Protein AF-U3Q7F3-F1 (afdb_monomer)

Sequence (241 aa):
LKRCCPPLGRDPDNVCGSLQGRGQCQGVQADTQPWSGPYTLRNVDDRERWPLKFFNQSCRCAGNFAGYNCGDCKFGWTGPECNVRKPAVVRKDVHSLTAEEREQFFDALDRAKTTVHPDYVIATQHWLSLLGPTREEPQIANCSIYNYFVWLHYYSVRDTLLGPGRPFTGIDFSHQGPAFVTWHRYHLLLLERDLQRLIGNDSFALPYWNFAKGRNECDICTDQLFGASRPDDPELISLNS

Structure (mmCIF, N/CA/C/O backbone):
data_AF-U3Q7F3-F1
#
_entry.id   AF-U3Q7F3-F1
#
loop_
_atom_site.group_PDB
_atom_site.id
_atom_site.type_symbol
_atom_site.label_atom_id
_atom_site.label_alt_id
_atom_site.label_comp_id
_atom_site.label_asym_id
_atom_site.label_entity_id
_atom_site.label_seq_id
_atom_site.pdbx_PDB_ins_code
_atom_site.Cartn_x
_atom_site.Cartn_y
_atom_site.Cartn_z
_atom_site.occupancy
_atom_site.B_iso_or_equiv
_atom_site.auth_seq_id
_atom_site.auth_comp_id
_atom_site.auth_asym_id
_atom_site.auth_atom_id
_atom_site.pdbx_PDB_model_num
ATOM 1 N N . LEU A 1 1 ? -13.814 -3.283 23.051 1.00 78.00 1 LEU A N 1
ATOM 2 C CA . LEU A 1 1 ? -14.391 -2.606 21.859 1.00 78.00 1 LEU A CA 1
ATOM 3 C C . LEU A 1 1 ? -13.546 -2.972 20.638 1.00 78.00 1 LEU A C 1
ATOM 5 O O . LEU A 1 1 ? -12.331 -2.902 20.751 1.00 78.00 1 LEU A O 1
ATOM 9 N N . LYS A 1 2 ? -14.143 -3.365 19.502 1.00 92.31 2 LYS A N 1
ATOM 10 C CA . LYS A 1 2 ? -13.420 -3.671 18.245 1.00 92.31 2 LYS A CA 1
ATOM 11 C C . LYS A 1 2 ? -13.206 -2.397 17.408 1.00 92.31 2 LYS A C 1
ATOM 13 O O . LYS A 1 2 ? -13.728 -2.273 16.302 1.00 92.31 2 LYS A O 1
ATOM 18 N N . ARG A 1 3 ? -12.476 -1.424 17.961 1.00 96.75 3 ARG A N 1
ATOM 19 C CA . ARG A 1 3 ? -12.332 -0.067 17.404 1.00 96.75 3 ARG A CA 1
ATOM 20 C C . ARG A 1 3 ? -10.886 0.235 17.008 1.00 96.75 3 ARG A C 1
ATOM 22 O O . ARG A 1 3 ? -10.014 0.167 17.866 1.00 96.75 3 ARG A O 1
ATOM 29 N N . CYS A 1 4 ? -10.670 0.646 15.760 1.00 97.56 4 CYS A N 1
ATOM 30 C CA . CYS A 1 4 ? -9.404 1.193 15.266 1.00 97.56 4 CYS A CA 1
ATOM 31 C C . CYS A 1 4 ? -9.618 2.658 14.850 1.00 97.56 4 CYS A C 1
ATOM 33 O O . CYS A 1 4 ? -9.869 2.966 13.689 1.00 97.56 4 CYS A O 1
ATOM 35 N N . CYS A 1 5 ? -9.609 3.559 15.832 1.00 98.12 5 CYS A N 1
ATOM 36 C CA . CYS A 1 5 ? -9.826 4.993 15.627 1.00 98.12 5 CYS A CA 1
ATOM 37 C C . CYS A 1 5 ? -8.773 5.788 16.409 1.00 98.12 5 CYS A C 1
ATOM 39 O O . CYS A 1 5 ? -9.082 6.304 17.485 1.00 98.12 5 CYS A O 1
ATOM 41 N N 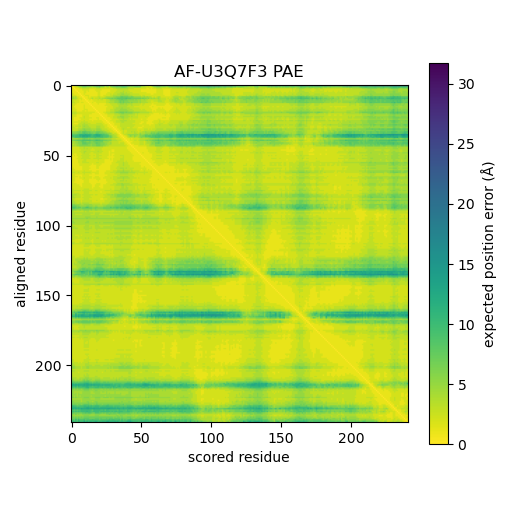. PRO A 1 6 ? -7.515 5.797 15.947 1.00 97.88 6 PRO A N 1
ATOM 42 C CA . PRO A 1 6 ? -6.448 6.500 16.642 1.00 97.88 6 PRO A CA 1
ATOM 43 C C . PRO A 1 6 ? -6.626 8.027 16.573 1.00 97.88 6 PRO A C 1
ATOM 45 O O . PRO A 1 6 ? -7.262 8.543 15.643 1.00 97.88 6 PRO A O 1
ATOM 48 N N . PRO A 1 7 ? -6.081 8.761 17.558 1.00 98.06 7 PRO A N 1
ATOM 49 C CA . PRO A 1 7 ? -6.072 10.214 17.538 1.00 98.06 7 PRO A CA 1
ATOM 50 C C . PRO A 1 7 ? -5.146 10.765 16.449 1.00 98.06 7 PRO A C 1
ATOM 52 O O . PRO A 1 7 ? -4.171 10.130 16.035 1.00 98.06 7 PRO A O 1
ATOM 55 N N . LEU A 1 8 ? -5.454 11.978 15.996 1.00 97.19 8 LEU A N 1
ATOM 56 C CA . LEU A 1 8 ? -4.557 12.784 15.181 1.00 97.19 8 LEU A CA 1
ATOM 57 C C . LEU A 1 8 ? -3.762 13.736 16.086 1.00 97.19 8 LEU A C 1
ATOM 59 O O . LEU A 1 8 ? -4.326 14.618 16.733 1.00 97.19 8 LEU A O 1
ATOM 63 N N . GLY A 1 9 ? -2.438 13.580 16.101 1.00 94.88 9 GLY A N 1
ATOM 64 C CA . GLY A 1 9 ? -1.546 14.360 16.959 1.00 94.88 9 GLY A CA 1
ATOM 65 C C . GLY A 1 9 ? -1.428 13.785 18.373 1.00 94.88 9 GLY A C 1
ATOM 66 O O . GLY A 1 9 ? -1.576 12.585 18.580 1.00 94.88 9 GLY A O 1
ATOM 67 N N . ARG A 1 10 ? -1.095 14.643 19.345 1.00 94.81 10 ARG A N 1
ATOM 68 C CA . ARG A 1 10 ? -0.837 14.235 20.741 1.00 94.81 10 ARG A CA 1
ATOM 69 C C . ARG A 1 10 ? -2.089 14.188 21.613 1.00 94.81 10 ARG A C 1
ATOM 71 O O . ARG A 1 10 ? -2.048 13.578 22.675 1.00 94.81 10 ARG A O 1
ATOM 78 N N . ASP A 1 11 ? -3.153 14.863 21.193 1.00 95.88 11 ASP A N 1
ATOM 79 C CA . ASP A 1 11 ? -4.394 14.942 21.953 1.00 95.88 11 ASP A CA 1
ATOM 80 C C . ASP A 1 11 ? -5.195 13.638 21.778 1.00 95.88 11 ASP A C 1
ATOM 82 O O . ASP A 1 11 ? -5.633 13.352 20.657 1.00 95.88 11 ASP A O 1
ATOM 86 N N . PRO A 1 12 ? -5.386 12.836 22.844 1.00 95.69 12 PRO A N 1
ATOM 87 C CA . PRO A 1 12 ? -6.112 11.572 22.759 1.00 95.69 12 PRO A CA 1
ATOM 88 C C . PRO A 1 12 ? -7.592 11.747 22.391 1.00 95.69 12 PRO A C 1
ATOM 90 O O . PRO A 1 12 ? -8.185 10.808 21.854 1.00 95.69 12 PRO A O 1
ATOM 93 N N . ASP A 1 13 ? -8.172 12.929 22.621 1.00 96.12 13 ASP A N 1
ATOM 94 C CA . ASP A 1 13 ? -9.573 13.219 22.310 1.00 96.12 13 ASP A CA 1
ATOM 95 C C . ASP A 1 13 ? -9.774 13.596 20.834 1.00 96.12 13 ASP A C 1
ATOM 97 O O . ASP A 1 13 ? -10.891 13.502 20.311 1.00 96.12 13 ASP A O 1
ATOM 101 N N . ASN A 1 14 ? -8.695 13.915 20.105 1.00 97.44 14 ASN A N 1
ATOM 102 C CA . ASN A 1 14 ? -8.724 14.202 18.667 1.00 97.44 14 ASN A CA 1
ATOM 103 C C . ASN A 1 14 ? -8.824 12.931 17.800 1.00 97.44 14 ASN A C 1
ATOM 105 O O . ASN A 1 14 ? -8.116 12.758 16.801 1.00 97.44 14 ASN A O 1
ATOM 109 N N . VAL A 1 15 ? -9.703 12.011 18.195 1.00 97.94 15 VAL A N 1
ATOM 110 C CA . VAL A 1 15 ? -9.978 10.742 17.514 1.00 97.94 15 VAL A CA 1
ATOM 111 C C . VAL A 1 15 ? -10.365 10.998 16.060 1.00 97.94 15 VAL A C 1
ATOM 113 O O . VAL A 1 15 ? -11.344 11.692 15.784 1.00 97.94 15 VAL A O 1
ATOM 116 N N . CYS A 1 16 ? -9.625 10.404 15.119 1.00 98.38 16 CYS A N 1
ATOM 117 C CA . CYS A 1 16 ? -9.842 10.598 13.682 1.00 98.38 16 CYS A CA 1
ATOM 118 C C . CYS A 1 16 ? -9.804 12.073 13.227 1.00 98.38 16 CYS A C 1
ATOM 120 O O . CYS A 1 16 ? -10.457 12.422 12.240 1.00 98.38 16 CYS A O 1
ATOM 122 N N . GLY A 1 17 ? -9.104 12.948 13.959 1.00 98.06 17 GLY A N 1
ATOM 123 C CA . GLY A 1 17 ? -9.041 14.376 13.647 1.00 98.06 17 GLY A CA 1
ATOM 124 C C . GLY A 1 17 ? -10.362 15.127 13.864 1.00 98.06 17 GLY A C 1
ATOM 125 O O . GLY A 1 17 ? -10.625 16.116 13.175 1.00 98.06 17 GLY A O 1
ATOM 126 N N . SER A 1 18 ? -11.217 14.645 14.771 1.00 97.94 18 SER A N 1
ATOM 127 C CA . SER A 1 18 ? -12.552 15.193 15.043 1.00 97.94 18 SER A CA 1
ATOM 128 C C . SER A 1 18 ? -12.545 16.656 15.493 1.00 97.94 18 SER A C 1
ATOM 130 O O . SER A 1 18 ? -13.376 17.430 15.018 1.00 97.94 18 SER A O 1
ATOM 132 N N . LEU A 1 19 ? -11.588 17.069 16.332 1.00 97.50 19 LEU A N 1
ATOM 133 C CA . LEU A 1 19 ? -11.478 18.449 16.829 1.00 97.50 19 LEU A CA 1
ATOM 134 C C . LEU A 1 19 ? -11.135 19.444 15.712 1.00 97.50 19 LEU A C 1
ATOM 136 O O . LEU A 1 19 ? -11.372 20.641 15.843 1.00 97.50 19 LEU A O 1
ATOM 140 N N . GLN A 1 20 ? -10.593 18.941 14.603 1.00 96.12 20 GLN A N 1
ATOM 141 C CA . GLN A 1 20 ? -10.225 19.717 13.419 1.00 96.12 20 GLN A CA 1
ATOM 142 C C . GLN A 1 20 ? -11.216 19.516 12.262 1.00 96.12 20 GLN A C 1
ATOM 144 O O . GLN A 1 20 ? -10.967 19.978 11.153 1.00 96.12 20 GLN A O 1
ATOM 149 N N . GLY A 1 21 ? -12.316 18.783 12.480 1.00 96.75 21 GLY A N 1
ATOM 150 C CA . GLY A 1 21 ? -13.301 18.488 11.437 1.00 96.75 21 GLY A CA 1
ATOM 151 C C . GLY A 1 21 ? -12.789 17.577 10.312 1.00 96.75 21 GLY A C 1
ATOM 152 O O . GLY A 1 21 ? -13.417 17.499 9.255 1.00 96.75 21 GLY A O 1
ATOM 153 N N . ARG A 1 22 ? -11.667 16.870 10.512 1.00 98.38 22 ARG A N 1
ATOM 154 C CA . ARG A 1 22 ? -11.044 16.016 9.481 1.00 98.38 22 ARG A CA 1
ATOM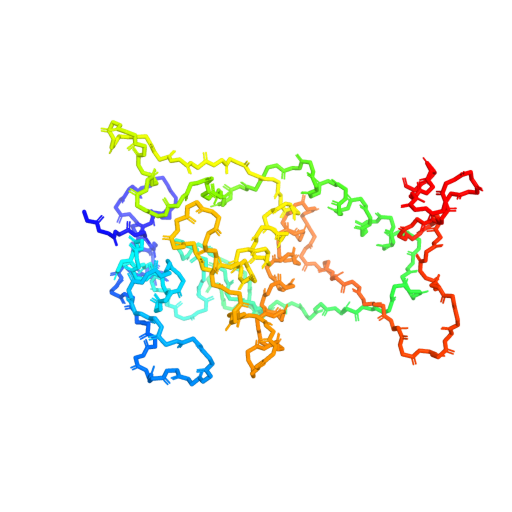 155 C C . ARG A 1 22 ? -11.719 14.664 9.328 1.00 98.38 22 ARG A C 1
ATOM 157 O O . ARG A 1 22 ? -11.618 14.034 8.275 1.00 98.38 22 ARG A O 1
ATOM 164 N N . GLY A 1 23 ? -12.425 14.210 10.353 1.00 98.19 23 GLY A N 1
ATOM 165 C CA . GLY A 1 23 ? -13.082 12.918 10.339 1.00 98.19 23 GLY A CA 1
ATOM 166 C C . GLY A 1 23 ? -13.749 12.585 11.659 1.00 98.19 23 GLY A C 1
ATOM 167 O O . GLY A 1 23 ? -13.824 13.393 12.580 1.00 98.19 23 GLY A O 1
ATOM 168 N N . GLN A 1 24 ? -14.279 11.372 11.721 1.00 98.12 24 GLN A N 1
ATOM 169 C CA . GLN A 1 24 ? -14.914 10.830 12.916 1.00 98.12 24 GLN A CA 1
ATOM 170 C C . GLN A 1 24 ? -14.860 9.305 12.900 1.00 98.12 24 GLN A C 1
ATOM 172 O O . GLN A 1 24 ? -14.805 8.676 11.840 1.00 98.12 24 GLN A O 1
ATOM 177 N N . CYS A 1 25 ? -14.893 8.703 14.085 1.00 98.19 25 CYS A N 1
ATOM 178 C CA . CYS A 1 25 ? -14.956 7.255 14.233 1.00 98.19 25 CYS A CA 1
ATOM 179 C C . CYS A 1 25 ? -16.377 6.760 13.925 1.00 98.19 25 CYS A C 1
ATOM 181 O O . CYS A 1 25 ? -17.334 7.183 14.573 1.00 98.19 25 CYS A O 1
ATOM 183 N N . GLN A 1 26 ? -16.526 5.867 12.946 1.00 97.81 26 GLN A N 1
ATOM 184 C CA . GLN A 1 26 ? -17.826 5.324 12.535 1.00 97.81 26 GLN A CA 1
ATOM 185 C C . GLN A 1 26 ? -17.786 3.802 12.390 1.00 97.81 26 GLN A C 1
ATOM 187 O O . GLN A 1 26 ? -16.719 3.192 12.328 1.00 97.81 26 GLN A O 1
ATOM 192 N N . GLY A 1 27 ? -18.969 3.184 12.325 1.00 97.88 27 GLY A N 1
ATOM 193 C CA . GLY A 1 27 ? -19.107 1.767 11.998 1.00 97.88 27 GLY A CA 1
ATOM 194 C C . GLY A 1 27 ? -18.582 1.459 10.594 1.00 97.88 27 GLY A C 1
ATOM 195 O O . GLY A 1 27 ? -18.854 2.197 9.646 1.00 97.88 27 GLY A O 1
ATOM 196 N N . VAL A 1 28 ? -17.834 0.366 10.464 1.00 97.44 28 VAL A N 1
ATOM 197 C CA . VAL A 1 28 ? -17.296 -0.084 9.178 1.00 97.44 28 VAL A CA 1
ATOM 198 C C . VAL A 1 28 ? -18.413 -0.684 8.326 1.00 97.44 28 VAL A C 1
ATOM 200 O O . VAL A 1 28 ? -19.132 -1.581 8.765 1.00 97.44 28 VAL A O 1
ATOM 203 N N . GLN A 1 29 ? -18.532 -0.206 7.088 1.00 96.12 29 GLN A N 1
ATOM 204 C CA . GLN A 1 29 ? -19.387 -0.803 6.066 1.00 96.12 29 GLN A CA 1
ATOM 205 C C . GLN A 1 29 ? -18.554 -1.792 5.248 1.00 96.12 29 GLN A C 1
ATOM 207 O O . GLN A 1 29 ? -17.648 -1.387 4.525 1.00 96.12 29 GLN A O 1
ATOM 212 N N . ALA A 1 30 ? -18.852 -3.082 5.385 1.00 96.31 30 ALA A N 1
ATOM 213 C CA . ALA A 1 30 ? -18.278 -4.137 4.557 1.00 96.31 30 ALA A CA 1
ATOM 214 C C . ALA A 1 30 ? -19.338 -4.657 3.586 1.00 96.31 30 ALA A C 1
ATOM 216 O O . ALA A 1 30 ? -20.532 -4.619 3.900 1.00 96.31 30 ALA A O 1
ATOM 217 N N . ASP A 1 31 ? -18.897 -5.169 2.438 1.00 95.81 31 ASP A N 1
ATOM 218 C CA . ASP A 1 31 ? -19.797 -5.782 1.470 1.00 95.81 31 ASP A CA 1
ATOM 219 C C . ASP A 1 31 ? -20.620 -6.919 2.110 1.00 95.81 31 ASP A C 1
ATOM 221 O O . ASP A 1 31 ? -20.177 -7.629 3.027 1.00 95.81 31 ASP A O 1
ATOM 225 N N . THR A 1 32 ? -21.872 -7.020 1.671 1.00 94.62 32 THR A N 1
ATOM 226 C CA . THR A 1 32 ? -22.848 -8.000 2.173 1.00 94.62 32 THR A CA 1
ATOM 227 C C . THR A 1 32 ? -23.395 -8.886 1.066 1.00 94.62 32 THR A C 1
ATOM 229 O O . THR A 1 32 ? -24.207 -9.769 1.350 1.00 94.62 32 THR A O 1
ATOM 232 N N . GLN A 1 33 ? -22.961 -8.661 -0.176 1.00 94.12 33 GLN A N 1
ATOM 233 C CA . GLN A 1 33 ? -23.395 -9.464 -1.299 1.00 94.12 33 GLN A CA 1
ATOM 234 C C . GLN A 1 33 ? -22.805 -10.873 -1.176 1.00 94.12 33 GLN A C 1
ATOM 236 O O . GLN A 1 33 ? -21.726 -11.070 -0.606 1.00 94.12 33 GLN A O 1
ATOM 241 N N . PRO A 1 34 ? -23.521 -11.894 -1.665 1.00 91.44 34 PRO A N 1
ATOM 242 C CA . PRO A 1 34 ? -22.967 -13.233 -1.721 1.00 91.44 34 PRO A CA 1
ATOM 243 C C . PRO A 1 34 ? -21.782 -13.267 -2.693 1.00 91.44 34 PRO A C 1
ATOM 245 O O . PRO A 1 34 ? -21.829 -12.674 -3.771 1.00 91.44 34 PRO A O 1
ATOM 248 N N . TRP A 1 35 ? -20.736 -14.007 -2.337 1.00 90.88 35 TRP A N 1
ATOM 249 C CA . TRP A 1 35 ? -19.669 -14.359 -3.270 1.00 90.88 35 TRP A CA 1
ATOM 250 C C . TRP A 1 35 ? -20.025 -15.631 -4.050 1.00 90.88 35 TRP A C 1
ATOM 252 O O . TRP A 1 35 ? -20.881 -16.419 -3.645 1.00 90.88 35 TRP A O 1
ATOM 262 N N . SER A 1 36 ? -19.353 -15.823 -5.182 1.00 85.25 36 SER A N 1
ATOM 263 C CA . SER A 1 36 ? -19.466 -17.011 -6.032 1.00 85.25 36 SER A CA 1
ATOM 264 C C . SER A 1 36 ? -18.113 -17.717 -6.142 1.00 85.25 36 SER A C 1
ATOM 266 O O . SER A 1 36 ? -17.106 -17.217 -5.640 1.00 85.25 36 SER A O 1
ATOM 268 N N . GLY A 1 37 ? -18.088 -18.879 -6.793 1.00 86.38 37 GLY A N 1
ATOM 269 C CA . GLY A 1 37 ? -16.873 -19.668 -6.977 1.00 86.38 37 GLY A CA 1
ATOM 270 C C . GLY A 1 37 ? -16.713 -20.791 -5.945 1.00 86.38 37 GLY A C 1
ATOM 271 O O . GLY A 1 37 ? -17.656 -21.112 -5.219 1.00 86.38 37 GLY A O 1
ATOM 272 N N . PRO A 1 38 ? -15.534 -21.430 -5.905 1.00 89.44 38 PRO A N 1
ATOM 273 C CA . PRO A 1 38 ? -15.312 -22.652 -5.131 1.00 89.44 38 PRO A CA 1
ATOM 274 C C . PRO A 1 38 ? -15.276 -22.431 -3.611 1.00 89.44 38 PRO A C 1
ATOM 276 O O . PRO A 1 38 ? -15.417 -23.391 -2.855 1.00 89.44 38 PRO A O 1
ATOM 279 N N . TYR A 1 39 ? -15.110 -21.191 -3.137 1.00 93.81 39 TYR A N 1
ATOM 280 C CA . TYR A 1 39 ? -15.105 -20.879 -1.709 1.00 93.81 39 TYR A CA 1
ATOM 281 C C . TYR A 1 39 ? -16.526 -20.868 -1.119 1.00 93.81 39 TYR A C 1
ATOM 283 O O . TYR A 1 39 ? -17.262 -19.887 -1.226 1.00 93.81 39 TYR A O 1
ATOM 291 N N . THR A 1 40 ? -16.914 -21.957 -0.451 1.00 90.88 40 THR A N 1
ATOM 292 C CA . THR A 1 40 ? -18.249 -22.116 0.165 1.00 90.88 40 THR A CA 1
ATOM 293 C C . THR A 1 40 ? -18.250 -21.992 1.690 1.00 90.88 40 THR A C 1
ATOM 295 O O . THR A 1 40 ? -19.306 -22.094 2.320 1.00 90.88 40 THR A O 1
ATOM 298 N N . LEU A 1 41 ? -17.077 -21.810 2.301 1.00 91.38 41 LEU A N 1
ATOM 299 C CA . LEU A 1 41 ? -16.929 -21.727 3.751 1.00 91.38 41 LEU A CA 1
ATOM 300 C C . LEU A 1 41 ? -17.440 -20.379 4.268 1.00 91.38 41 LEU A C 1
ATOM 302 O O . LEU A 1 41 ? -17.480 -19.392 3.537 1.00 91.38 41 LEU A O 1
ATOM 306 N N . ARG A 1 42 ? -17.866 -20.343 5.533 1.00 90.94 42 ARG A N 1
ATOM 307 C CA . ARG A 1 42 ? -18.382 -19.128 6.173 1.00 90.94 42 ARG A CA 1
ATOM 308 C C . ARG A 1 42 ? -17.834 -18.987 7.576 1.00 90.94 42 ARG A C 1
ATOM 310 O O . ARG A 1 42 ? -17.857 -19.935 8.357 1.00 90.94 42 ARG A O 1
ATOM 317 N N . ASN A 1 43 ? -17.452 -17.764 7.909 1.00 90.19 43 ASN A N 1
ATOM 318 C CA . ASN A 1 43 ? -16.922 -17.353 9.195 1.00 90.19 43 ASN A CA 1
ATOM 319 C C . ASN A 1 43 ? -15.621 -18.079 9.590 1.00 90.19 43 ASN A C 1
ATOM 321 O O . ASN A 1 43 ? -15.285 -18.087 10.777 1.00 90.19 43 ASN A O 1
ATOM 325 N N . VAL A 1 44 ? -14.867 -18.628 8.633 1.00 93.12 44 VAL A N 1
ATOM 326 C CA . VAL A 1 44 ? -13.617 -19.361 8.910 1.00 93.12 44 VAL A CA 1
ATOM 327 C C . VAL A 1 44 ? -12.386 -18.511 8.622 1.00 93.12 44 VAL A C 1
ATOM 329 O O . VAL A 1 44 ? -11.471 -18.477 9.443 1.00 93.12 44 VAL A O 1
ATOM 332 N N . ASP A 1 45 ? -12.398 -17.771 7.514 1.00 95.38 45 ASP A N 1
ATOM 333 C CA . ASP A 1 45 ? -11.268 -16.956 7.092 1.00 95.38 45 ASP A CA 1
ATOM 334 C C . ASP A 1 45 ? -11.396 -15.538 7.663 1.00 95.38 45 ASP A C 1
ATOM 336 O O . ASP A 1 45 ? -12.482 -14.953 7.733 1.00 95.38 45 ASP A O 1
ATOM 340 N N . ASP A 1 46 ? -10.280 -14.984 8.119 1.00 96.50 46 ASP A N 1
ATOM 341 C CA . ASP A 1 46 ? -10.204 -13.640 8.682 1.00 96.50 46 ASP A CA 1
ATOM 342 C C . ASP A 1 46 ? -10.438 -12.526 7.654 1.00 96.50 46 ASP A C 1
ATOM 344 O O . ASP A 1 46 ? -10.773 -11.396 8.026 1.00 96.50 46 ASP A O 1
ATOM 348 N N . ARG A 1 47 ? -10.312 -12.858 6.367 1.00 97.00 47 ARG A N 1
ATOM 349 C CA . ARG A 1 47 ? -10.479 -11.938 5.236 1.00 97.00 47 ARG A CA 1
ATOM 350 C C . ARG A 1 47 ? -11.924 -11.846 4.744 1.00 97.00 47 ARG A C 1
ATOM 352 O O . ARG A 1 47 ? -12.264 -10.933 3.992 1.00 97.00 47 ARG A O 1
ATOM 359 N N . GLU A 1 48 ? -12.807 -12.735 5.199 1.00 96.06 48 GLU A N 1
ATOM 360 C CA . GLU A 1 48 ? -14.238 -12.639 4.908 1.00 96.06 48 GLU A CA 1
ATOM 361 C C . GLU A 1 48 ? -14.828 -11.339 5.461 1.00 96.06 48 GLU A C 1
ATOM 363 O O . GLU A 1 48 ? -14.679 -11.024 6.646 1.00 96.06 48 GLU A O 1
ATOM 368 N N . ARG A 1 49 ? -15.554 -10.599 4.610 1.00 95.75 49 ARG A N 1
ATOM 369 C CA . ARG A 1 49 ? -16.162 -9.304 4.968 1.00 95.75 49 ARG A CA 1
ATOM 370 C C . ARG A 1 49 ? -15.151 -8.380 5.660 1.00 95.75 49 ARG A C 1
ATOM 372 O O . ARG A 1 49 ? -15.454 -7.757 6.684 1.00 95.75 49 ARG A O 1
ATOM 379 N N . TRP A 1 50 ? -13.932 -8.347 5.118 1.00 97.56 50 TRP A N 1
ATOM 380 C CA . TRP A 1 50 ? -12.828 -7.546 5.632 1.00 97.56 50 TRP A CA 1
ATOM 381 C C . TRP A 1 50 ? -13.275 -6.106 5.928 1.00 97.56 50 TRP A C 1
ATOM 383 O O . TRP A 1 50 ? -13.944 -5.504 5.081 1.00 97.56 50 TRP A O 1
ATOM 393 N N . PRO A 1 51 ? -12.927 -5.521 7.094 1.00 97.25 51 PRO A N 1
ATOM 394 C CA . PRO A 1 51 ? -12.053 -6.009 8.175 1.00 97.25 51 PRO A CA 1
ATOM 395 C C . PRO A 1 51 ? -12.800 -6.512 9.435 1.00 97.25 51 PRO A C 1
ATOM 397 O O . PRO A 1 51 ? -12.234 -6.520 10.534 1.00 97.25 51 PRO A O 1
ATOM 400 N N . LEU A 1 52 ? -14.078 -6.904 9.326 1.00 96.56 52 LEU A N 1
ATOM 401 C CA . LEU A 1 52 ? -14.991 -7.051 10.479 1.00 96.56 52 LEU A CA 1
ATOM 402 C C . LEU A 1 52 ? -14.590 -8.111 11.522 1.00 96.56 52 LEU A C 1
ATOM 404 O O . LEU A 1 52 ? -15.071 -8.086 12.661 1.00 96.56 52 LEU A O 1
ATOM 408 N N . LYS A 1 53 ? -13.693 -9.034 11.170 1.00 94.81 53 LYS A N 1
ATOM 409 C CA . LYS A 1 53 ? -13.106 -9.998 12.108 1.00 94.81 53 LYS A CA 1
ATOM 410 C C . LYS A 1 53 ? -12.263 -9.317 13.187 1.00 94.81 53 LYS A C 1
ATOM 412 O O . LYS A 1 53 ? -12.337 -9.729 14.348 1.00 94.81 53 LYS A O 1
ATOM 417 N N . PHE A 1 54 ? -11.576 -8.230 12.846 1.00 95.56 54 PHE A N 1
ATOM 418 C CA . PHE A 1 54 ? -10.712 -7.477 13.757 1.00 95.56 54 PHE A CA 1
ATOM 419 C C . PHE A 1 54 ? -11.422 -6.245 14.320 1.00 95.56 54 PHE A C 1
ATOM 421 O O . PHE A 1 54 ? -11.573 -6.119 15.536 1.00 95.56 54 PHE A O 1
ATOM 428 N N . PHE A 1 55 ? -11.928 -5.379 13.439 1.00 97.06 55 PHE A N 1
ATOM 429 C CA . PHE A 1 55 ? -12.484 -4.080 13.811 1.00 97.06 55 PHE A CA 1
ATOM 430 C C . PHE A 1 55 ? -13.832 -3.839 13.136 1.00 97.06 55 PHE A C 1
ATOM 432 O O . PHE A 1 55 ? -13.988 -4.049 11.937 1.00 97.06 55 PHE A O 1
ATOM 439 N N . ASN A 1 56 ? -14.810 -3.369 13.911 1.00 97.62 56 ASN A N 1
ATOM 440 C CA . ASN A 1 56 ? -16.122 -2.958 13.409 1.00 97.62 56 ASN A CA 1
ATOM 441 C C . ASN A 1 56 ? -16.319 -1.435 13.437 1.00 97.62 56 ASN A C 1
ATOM 443 O O . ASN A 1 56 ? -17.352 -0.951 12.980 1.00 97.62 56 ASN A O 1
ATOM 447 N N . GLN A 1 57 ? -15.334 -0.686 13.938 1.00 98.25 57 GLN A N 1
ATOM 448 C CA . GLN A 1 57 ? -15.290 0.773 13.907 1.00 98.25 57 GLN A CA 1
ATOM 449 C C . GLN A 1 57 ? -13.926 1.254 13.407 1.00 98.25 57 GLN A C 1
ATOM 451 O O . GLN A 1 57 ? -12.896 0.753 13.867 1.00 98.25 57 GLN A O 1
ATOM 456 N N . SER A 1 58 ? -13.936 2.226 12.495 1.00 98.19 58 SER A N 1
ATOM 457 C CA . SER A 1 58 ? -12.744 2.832 11.890 1.00 98.19 58 SER A CA 1
ATOM 458 C C . SER A 1 58 ? -12.963 4.322 11.619 1.00 98.19 58 SER A C 1
ATOM 460 O O . SER A 1 58 ? -14.104 4.795 11.565 1.00 98.19 58 SER A O 1
ATOM 462 N N . CYS A 1 59 ? -11.877 5.068 11.424 1.00 98.38 59 CYS A N 1
ATOM 463 C CA . CYS A 1 59 ? -11.955 6.461 11.002 1.00 98.38 59 CYS A CA 1
ATOM 464 C C . CYS A 1 59 ? -12.596 6.601 9.614 1.00 98.38 59 CYS A C 1
ATOM 466 O O . CYS A 1 59 ? -12.200 5.934 8.657 1.00 98.38 59 CYS A O 1
ATOM 468 N N . ARG A 1 60 ? -13.575 7.507 9.509 1.00 98.25 60 ARG A N 1
ATOM 469 C CA . ARG A 1 60 ? -14.151 7.982 8.249 1.00 98.25 60 ARG A CA 1
ATOM 470 C C . ARG A 1 60 ? -13.811 9.456 8.081 1.00 98.25 60 ARG A C 1
ATOM 472 O O . ARG A 1 60 ? -14.318 10.302 8.818 1.00 98.25 60 ARG A O 1
ATOM 479 N N . CYS A 1 61 ? -12.964 9.745 7.103 1.00 98.56 61 CYS A N 1
ATOM 480 C CA . CYS A 1 61 ? -12.456 11.090 6.869 1.00 98.56 61 CYS A CA 1
ATOM 481 C C . CYS A 1 61 ? -13.423 11.935 6.030 1.00 98.56 61 CYS A C 1
ATOM 483 O O . CYS A 1 61 ? -14.130 11.420 5.157 1.00 98.56 61 CYS A O 1
ATOM 485 N N . ALA A 1 62 ? -13.464 13.232 6.320 1.00 98.25 62 ALA A N 1
ATOM 486 C CA . ALA A 1 62 ? -14.289 14.218 5.637 1.00 98.25 62 ALA A CA 1
ATOM 487 C C . ALA A 1 62 ? -13.594 14.739 4.368 1.00 98.25 62 ALA A C 1
ATOM 489 O O . ALA A 1 62 ? -12.369 14.806 4.292 1.00 98.25 62 ALA A O 1
ATOM 490 N N . GLY A 1 63 ? -14.376 15.132 3.357 1.00 97.94 63 GLY A N 1
ATOM 491 C CA . GLY A 1 63 ? -13.854 15.795 2.157 1.00 97.94 63 GLY A CA 1
ATOM 492 C C . GLY A 1 63 ? -12.704 15.033 1.485 1.00 97.94 63 GLY A C 1
ATOM 493 O O . GLY A 1 63 ? -12.876 13.886 1.061 1.00 97.94 63 GLY A O 1
ATOM 494 N N . ASN A 1 64 ? -11.543 15.683 1.376 1.00 98.50 64 ASN A N 1
ATOM 495 C CA . ASN A 1 64 ? -10.324 15.134 0.775 1.00 98.50 64 ASN A CA 1
ATOM 496 C C . ASN A 1 64 ? -9.287 14.635 1.792 1.00 98.50 64 ASN A C 1
ATOM 498 O O . ASN A 1 64 ? -8.198 14.235 1.380 1.00 98.50 64 ASN A O 1
ATOM 502 N N . PHE A 1 65 ? -9.617 14.612 3.084 1.00 98.69 65 PHE A N 1
ATOM 503 C CA . PHE A 1 65 ? -8.778 13.967 4.091 1.00 98.69 65 PHE A CA 1
ATOM 504 C C . PHE A 1 65 ? -8.791 12.437 3.914 1.00 98.69 65 PHE A C 1
ATOM 506 O O . PHE A 1 65 ? -9.737 11.853 3.369 1.00 98.69 65 PHE A O 1
ATOM 513 N N . ALA A 1 66 ? -7.718 11.784 4.352 1.00 98.06 66 ALA A N 1
ATOM 514 C CA . ALA A 1 66 ? -7.478 10.347 4.262 1.00 98.06 66 ALA A CA 1
ATOM 515 C C . ALA A 1 66 ? -6.485 9.889 5.348 1.00 98.06 66 ALA A C 1
ATOM 517 O O . ALA A 1 66 ? -6.096 10.656 6.223 1.00 98.06 66 ALA A O 1
ATOM 518 N N . GLY A 1 67 ? -6.045 8.633 5.276 1.00 97.31 67 GLY A N 1
ATOM 519 C CA . GLY A 1 67 ? -5.131 8.044 6.256 1.00 97.31 67 GLY A CA 1
ATOM 520 C C . GLY A 1 67 ? -5.874 7.391 7.419 1.00 97.31 67 GLY A C 1
ATOM 521 O O . GLY A 1 67 ? -7.086 7.547 7.576 1.00 97.31 67 GLY A O 1
ATOM 522 N N . TYR A 1 68 ? -5.144 6.626 8.226 1.00 97.12 68 TYR A N 1
ATOM 523 C CA . TYR A 1 68 ? -5.720 5.791 9.285 1.00 97.12 68 TYR A CA 1
ATOM 524 C C . TYR A 1 68 ? -6.327 6.605 10.447 1.00 97.12 68 TYR A C 1
ATOM 526 O O . TYR A 1 68 ? -7.213 6.112 11.138 1.00 97.12 68 TYR A O 1
ATOM 534 N N . ASN A 1 69 ? -5.890 7.857 10.631 1.00 98.00 69 ASN A N 1
ATOM 535 C CA . ASN A 1 69 ? -6.392 8.817 11.624 1.00 98.00 69 ASN A CA 1
ATOM 536 C C . ASN A 1 69 ? -6.927 10.123 10.996 1.00 98.00 69 ASN A C 1
ATOM 538 O O . ASN A 1 69 ? -7.121 11.106 11.706 1.00 98.00 69 ASN A O 1
ATOM 542 N N . CYS A 1 70 ? -7.149 10.151 9.676 1.00 98.56 70 CYS A N 1
ATOM 543 C CA . CYS A 1 70 ? -7.539 11.348 8.915 1.00 98.56 70 CYS A CA 1
ATOM 544 C C . CYS A 1 70 ? -6.502 12.491 8.871 1.00 98.56 70 CYS A C 1
ATOM 546 O O . CYS A 1 70 ? -6.849 13.633 8.561 1.00 98.56 70 CYS A O 1
ATOM 548 N N . GLY A 1 71 ? -5.231 12.193 9.161 1.00 97.50 71 GLY A N 1
ATOM 549 C CA . GLY A 1 71 ? -4.119 13.144 9.066 1.00 97.50 71 GLY A CA 1
ATOM 550 C C . GLY A 1 71 ? -3.573 13.374 7.654 1.00 97.50 71 GLY A C 1
ATOM 551 O O . GLY A 1 71 ? -2.901 14.376 7.430 1.00 97.50 71 GLY A O 1
ATOM 552 N N . ASP A 1 72 ? -3.886 12.492 6.703 1.00 97.19 72 ASP A N 1
ATOM 553 C CA . ASP A 1 72 ? -3.379 12.551 5.331 1.00 97.19 72 ASP A CA 1
ATOM 554 C C . ASP A 1 72 ? -4.386 13.177 4.361 1.00 97.19 72 ASP A C 1
ATOM 556 O O . ASP A 1 72 ? -5.545 13.421 4.695 1.00 97.19 72 ASP A O 1
ATOM 560 N N . CYS A 1 73 ? -3.962 13.352 3.110 1.00 98.00 73 CYS A N 1
ATOM 561 C CA . CYS A 1 73 ? -4.837 13.677 1.990 1.00 98.00 73 CYS A CA 1
ATOM 562 C C . CYS A 1 73 ? -5.084 12.459 1.092 1.00 98.00 73 CYS A C 1
ATOM 564 O O . CYS A 1 73 ? -4.256 11.549 0.983 1.00 98.00 73 CYS A O 1
ATOM 566 N N . LYS A 1 74 ? -6.237 12.441 0.415 1.00 97.94 74 LYS A N 1
ATOM 567 C CA . LYS A 1 74 ? -6.524 11.482 -0.661 1.00 97.94 74 LYS A CA 1
ATOM 568 C C . LYS A 1 74 ? -5.475 11.596 -1.770 1.00 97.94 74 LYS A C 1
ATOM 570 O O . LYS A 1 74 ? -4.954 12.679 -2.029 1.00 97.94 74 LYS A O 1
ATOM 575 N N . PHE A 1 75 ? -5.227 10.497 -2.483 1.00 95.88 75 PHE A N 1
ATOM 576 C CA . PHE A 1 75 ? -4.356 10.503 -3.662 1.00 95.88 75 PHE A CA 1
ATOM 577 C C . PHE A 1 75 ? -4.761 11.616 -4.644 1.00 95.88 75 PHE A C 1
ATOM 579 O O . PHE A 1 75 ? -5.937 11.761 -4.983 1.00 95.88 75 PHE A O 1
ATOM 586 N N . GLY A 1 76 ? -3.781 12.415 -5.076 1.00 95.62 76 GLY A N 1
ATOM 587 C CA . GLY A 1 76 ? -3.997 13.580 -5.942 1.00 95.62 76 GLY A CA 1
ATOM 588 C C . GLY A 1 76 ? -4.326 14.891 -5.215 1.00 95.62 76 GLY A C 1
ATOM 589 O O . GLY A 1 76 ? -4.572 15.895 -5.886 1.00 95.62 76 GLY A O 1
ATOM 590 N N . TRP A 1 77 ? -4.311 14.911 -3.879 1.00 97.25 77 TRP A N 1
ATOM 591 C CA . TRP A 1 77 ? -4.497 16.107 -3.053 1.00 97.25 77 TRP A CA 1
ATOM 592 C C . TRP A 1 77 ? -3.331 16.300 -2.081 1.00 97.25 77 TRP A C 1
ATOM 594 O O . TRP A 1 77 ? -2.677 15.336 -1.688 1.00 97.25 77 TRP A O 1
ATOM 604 N N . THR A 1 78 ? -3.067 17.550 -1.711 1.00 96.31 78 THR A N 1
ATOM 605 C CA . THR A 1 78 ? -2.005 17.949 -0.780 1.00 96.31 78 THR A CA 1
ATOM 606 C C . THR A 1 78 ? -2.387 19.236 -0.035 1.00 96.31 78 THR A C 1
ATOM 608 O O . THR A 1 78 ? -3.484 19.779 -0.218 1.00 96.31 78 THR A O 1
ATOM 611 N N . GLY A 1 79 ? -1.470 19.726 0.796 1.00 95.75 79 GLY A N 1
ATOM 612 C CA . GLY A 1 79 ? -1.644 20.881 1.666 1.00 95.75 79 GLY A CA 1
ATOM 613 C C . GLY A 1 79 ? -2.305 20.515 2.998 1.00 95.75 79 GLY A C 1
ATOM 614 O O . GLY A 1 79 ? -2.905 19.446 3.120 1.00 95.75 79 GLY A O 1
ATOM 615 N N . PRO A 1 80 ? -2.224 21.403 4.003 1.00 95.38 80 PRO A N 1
ATOM 616 C CA . PRO A 1 80 ? -2.757 21.134 5.336 1.00 95.38 80 PRO A CA 1
ATOM 617 C C . PRO A 1 80 ? -4.254 20.808 5.299 1.00 95.38 80 PRO A C 1
ATOM 619 O O . PRO A 1 80 ? -4.677 19.872 5.965 1.00 95.38 80 PRO A O 1
ATOM 622 N N . GLU A 1 81 ? -5.032 21.491 4.457 1.00 97.12 81 GLU A N 1
ATOM 623 C CA . GLU A 1 81 ? -6.488 21.315 4.344 1.00 97.12 81 GLU A CA 1
ATOM 624 C C . GLU A 1 81 ? -6.916 20.358 3.214 1.00 97.12 81 GLU A C 1
ATOM 626 O O . GLU A 1 81 ? -8.099 20.262 2.890 1.00 97.12 81 GLU A O 1
ATOM 631 N N . CYS A 1 82 ? -5.967 19.664 2.571 1.00 97.94 82 CYS A N 1
ATOM 632 C CA . CYS A 1 82 ? -6.223 18.739 1.458 1.00 97.94 82 CYS A CA 1
ATOM 633 C C . CYS A 1 82 ? -7.068 19.330 0.310 1.00 97.94 82 CYS A C 1
ATOM 635 O O . CYS A 1 82 ? -7.822 18.629 -0.372 1.00 97.94 82 CYS A O 1
ATOM 637 N N . ASN A 1 83 ? -6.949 20.638 0.086 1.00 97.69 83 ASN A N 1
ATOM 638 C CA . ASN A 1 83 ? -7.706 21.401 -0.905 1.00 97.69 83 ASN A CA 1
ATOM 639 C C . ASN A 1 83 ? -6.862 21.812 -2.123 1.00 97.69 83 ASN A C 1
ATOM 641 O O . ASN A 1 83 ? -7.391 22.409 -3.059 1.00 97.69 83 ASN A O 1
ATOM 645 N N . VAL A 1 84 ? -5.575 21.458 -2.144 1.00 97.81 84 VAL A N 1
ATOM 646 C CA . VAL A 1 84 ? -4.674 21.713 -3.272 1.00 97.81 84 VAL A CA 1
ATOM 647 C C . VAL A 1 84 ? -4.517 20.434 -4.084 1.00 97.81 84 VAL A C 1
ATOM 649 O O . VAL A 1 84 ? -4.250 19.368 -3.531 1.00 97.81 84 VAL A O 1
ATOM 652 N N . ARG A 1 85 ? -4.669 20.519 -5.409 1.00 96.50 85 ARG A N 1
ATOM 653 C CA . ARG A 1 85 ? -4.362 19.392 -6.299 1.00 96.50 85 ARG A CA 1
ATOM 654 C C . ARG A 1 85 ? -2.861 19.125 -6.276 1.00 96.50 85 ARG A C 1
ATOM 656 O O . ARG A 1 85 ? -2.071 20.027 -6.541 1.00 96.50 85 ARG A O 1
ATOM 663 N N . LYS A 1 86 ? -2.478 17.882 -5.984 1.00 94.38 86 LYS A N 1
ATOM 664 C CA . LYS A 1 86 ? -1.081 17.454 -6.091 1.00 94.38 86 LYS A CA 1
ATOM 665 C C . LYS A 1 86 ? -0.668 17.517 -7.573 1.00 94.38 86 LYS A C 1
ATOM 667 O O . LYS A 1 86 ? -1.465 17.085 -8.415 1.00 94.38 86 LYS A O 1
ATOM 672 N N . PRO A 1 87 ? 0.527 18.039 -7.909 1.00 93.88 87 PRO A N 1
ATOM 673 C CA . PRO A 1 87 ? 1.065 17.942 -9.261 1.00 93.88 87 PRO A CA 1
ATOM 674 C C . PRO A 1 87 ? 1.021 16.498 -9.765 1.00 93.88 87 PRO A C 1
ATOM 676 O O . PRO A 1 87 ? 1.225 15.556 -8.995 1.00 93.88 87 PRO A O 1
ATOM 679 N N . ALA A 1 88 ? 0.714 16.322 -11.049 1.00 92.44 88 ALA A N 1
ATOM 680 C CA . ALA A 1 88 ? 0.668 14.993 -11.633 1.00 92.44 88 ALA A CA 1
ATOM 681 C C . ALA A 1 88 ? 2.071 14.380 -11.620 1.00 92.44 88 ALA A C 1
ATOM 683 O O . ALA A 1 88 ? 3.029 14.983 -12.099 1.00 92.44 88 ALA A O 1
ATOM 684 N N . VAL A 1 89 ? 2.165 13.169 -11.088 1.00 93.94 89 VAL A N 1
ATOM 685 C CA . VAL A 1 89 ? 3.384 12.372 -11.108 1.00 93.94 89 VAL A CA 1
ATOM 686 C C . VAL A 1 89 ? 3.346 11.472 -12.346 1.00 93.94 89 VAL A C 1
ATOM 688 O O . VAL A 1 89 ? 2.319 10.849 -12.628 1.00 93.94 89 VAL A O 1
ATOM 691 N N . VAL A 1 90 ? 4.446 11.412 -13.100 1.00 96.25 90 VAL A N 1
ATOM 692 C CA . VAL A 1 90 ? 4.530 10.652 -14.357 1.00 96.25 90 VAL A CA 1
ATOM 693 C C . VAL A 1 90 ? 5.325 9.370 -14.140 1.00 96.25 90 VAL A C 1
ATOM 695 O O . VAL A 1 90 ? 6.528 9.411 -13.907 1.00 96.25 90 VAL A O 1
ATOM 698 N N . ARG A 1 91 ? 4.655 8.223 -14.272 1.00 98.38 91 ARG A N 1
ATOM 699 C CA . ARG A 1 91 ? 5.298 6.903 -14.279 1.00 98.38 91 ARG A CA 1
ATOM 700 C C . ARG A 1 91 ? 5.905 6.649 -15.657 1.00 98.38 91 ARG A C 1
ATOM 702 O O . ARG A 1 91 ? 5.169 6.544 -16.638 1.00 98.38 91 ARG A O 1
ATOM 709 N N . LYS A 1 92 ? 7.234 6.600 -15.733 1.00 98.31 92 LYS A N 1
ATOM 710 C CA . LYS A 1 92 ? 8.005 6.425 -16.975 1.00 98.31 92 LYS A CA 1
ATOM 711 C C . LYS A 1 92 ? 8.385 4.961 -17.200 1.00 98.31 92 LYS A C 1
ATOM 713 O O . LYS A 1 92 ? 8.376 4.172 -16.258 1.00 98.31 92 LYS A O 1
ATOM 718 N N . ASP A 1 93 ? 8.746 4.615 -18.435 1.00 98.44 93 ASP A N 1
ATOM 719 C CA . ASP A 1 93 ? 9.413 3.336 -18.701 1.00 98.44 93 ASP A CA 1
ATOM 720 C C . ASP A 1 93 ? 10.775 3.354 -17.990 1.00 98.44 93 ASP A C 1
ATOM 722 O O . ASP A 1 93 ? 11.489 4.359 -18.070 1.00 98.44 93 ASP A O 1
ATOM 726 N N . VAL A 1 94 ? 11.139 2.273 -17.301 1.00 98.31 94 VAL A N 1
ATOM 727 C CA . VAL A 1 94 ? 12.411 2.165 -16.571 1.00 98.31 94 VAL A CA 1
ATOM 728 C C . VAL A 1 94 ? 13.632 2.412 -17.469 1.00 98.31 94 VAL A C 1
ATOM 730 O O . VAL A 1 94 ? 14.620 2.988 -17.021 1.00 98.31 94 VAL A O 1
ATOM 733 N N . HIS A 1 95 ? 13.540 2.078 -18.762 1.00 97.12 95 HIS A N 1
ATOM 734 C CA . HIS A 1 95 ? 14.599 2.329 -19.751 1.00 97.12 95 HIS A CA 1
ATOM 735 C C . HIS A 1 95 ? 14.766 3.811 -20.112 1.00 97.12 95 HIS A C 1
ATOM 737 O O . HIS A 1 95 ? 15.776 4.192 -20.696 1.00 97.12 95 HIS A O 1
ATOM 743 N N . SER A 1 96 ? 13.768 4.641 -19.802 1.00 97.94 96 SER A N 1
ATOM 744 C CA . SER A 1 96 ? 13.753 6.079 -20.107 1.00 97.94 96 SER A CA 1
ATOM 745 C C . SER A 1 96 ? 14.149 6.969 -18.926 1.00 97.94 96 SER A C 1
ATOM 747 O O . SER A 1 96 ? 14.152 8.193 -19.067 1.00 97.94 96 SER A O 1
ATOM 749 N N . LEU A 1 97 ? 14.451 6.370 -17.770 1.00 98.06 97 LEU A N 1
ATOM 750 C CA . LEU A 1 97 ? 14.938 7.100 -16.603 1.00 98.06 97 LEU A CA 1
ATOM 751 C C . LEU A 1 97 ? 16.332 7.674 -16.877 1.00 98.06 97 LEU A C 1
ATOM 753 O O . LEU A 1 97 ? 17.168 7.022 -17.510 1.00 98.06 97 LEU A O 1
ATOM 757 N N . THR A 1 98 ? 16.603 8.879 -16.371 1.00 97.56 98 THR A N 1
ATOM 758 C CA . THR A 1 98 ? 17.984 9.385 -16.318 1.00 97.56 98 THR A CA 1
ATOM 759 C C . THR A 1 98 ? 18.819 8.579 -15.317 1.00 97.56 98 THR A C 1
ATOM 761 O O . THR A 1 98 ? 18.286 7.779 -14.544 1.00 97.56 98 THR A O 1
ATOM 764 N N . ALA A 1 99 ? 20.140 8.780 -15.312 1.00 97.38 99 ALA A N 1
ATOM 765 C CA . ALA A 1 99 ? 21.015 8.115 -14.347 1.00 97.38 99 ALA A CA 1
ATOM 766 C C . ALA A 1 99 ? 20.614 8.445 -12.898 1.00 97.38 99 ALA A C 1
ATOM 768 O O . ALA A 1 99 ? 20.532 7.540 -12.074 1.00 97.38 99 ALA A O 1
ATOM 769 N N . GLU A 1 100 ? 20.274 9.707 -12.632 1.00 97.12 100 GLU A N 1
ATOM 770 C CA . GLU A 1 100 ? 19.862 10.207 -11.318 1.00 97.12 100 GLU A CA 1
ATOM 771 C C . GLU A 1 100 ? 18.473 9.689 -10.919 1.00 97.12 100 GLU A C 1
ATOM 773 O O . GLU A 1 100 ? 18.256 9.312 -9.770 1.00 97.12 100 GLU A O 1
ATOM 778 N N . GLU A 1 101 ? 17.519 9.644 -11.860 1.00 97.81 101 GLU A N 1
ATOM 779 C CA . GLU A 1 101 ? 16.190 9.069 -11.603 1.00 97.81 101 GLU A CA 1
ATOM 780 C C . GLU A 1 101 ? 16.284 7.575 -11.272 1.00 97.81 101 GLU A C 1
ATOM 782 O O . GLU A 1 101 ? 15.575 7.081 -10.394 1.00 97.81 101 GLU A O 1
ATOM 787 N N . ARG A 1 102 ? 17.172 6.861 -11.969 1.00 97.94 102 ARG A N 1
ATOM 788 C CA . ARG A 1 102 ? 17.422 5.437 -11.761 1.00 97.94 102 ARG A CA 1
ATOM 789 C C . ARG A 1 102 ? 18.087 5.168 -10.413 1.00 97.94 102 ARG A C 1
ATOM 791 O O . ARG A 1 102 ? 17.598 4.315 -9.680 1.00 97.94 102 ARG A O 1
ATOM 798 N N . GLU A 1 103 ? 19.147 5.903 -10.078 1.00 97.12 103 GLU A N 1
ATOM 799 C CA . GLU A 1 103 ? 19.816 5.824 -8.771 1.00 97.12 103 GLU A CA 1
ATOM 800 C C . GLU A 1 103 ? 18.819 6.098 -7.638 1.00 97.12 103 GLU A C 1
ATOM 802 O O . GLU A 1 103 ? 18.635 5.258 -6.763 1.00 97.12 103 GLU A O 1
ATOM 807 N N . GLN A 1 104 ? 18.051 7.193 -7.731 1.00 97.94 104 GLN A N 1
ATOM 808 C CA . GLN A 1 104 ? 17.018 7.512 -6.742 1.00 97.94 104 GLN A CA 1
ATOM 809 C C . GLN A 1 104 ? 15.977 6.392 -6.588 1.00 97.94 104 GLN A C 1
ATOM 811 O O . GLN A 1 104 ? 15.525 6.130 -5.472 1.00 97.94 104 GLN A O 1
ATOM 816 N N . PHE A 1 105 ? 15.561 5.755 -7.687 1.00 98.31 105 PHE A N 1
ATOM 817 C CA . PHE A 1 105 ? 14.590 4.664 -7.647 1.00 98.31 105 PHE A CA 1
ATOM 818 C C . PHE A 1 105 ? 15.120 3.434 -6.905 1.00 98.31 105 PHE A C 1
ATOM 820 O O . PHE A 1 105 ? 14.433 2.933 -6.010 1.00 98.31 105 PHE A O 1
ATOM 827 N N . PHE A 1 106 ? 16.323 2.965 -7.238 1.00 97.88 106 PHE A N 1
ATOM 828 C CA . PHE A 1 106 ? 16.895 1.783 -6.590 1.00 97.88 106 PHE A CA 1
ATOM 829 C C . PHE A 1 106 ? 17.304 2.059 -5.141 1.00 97.88 106 PHE A C 1
ATOM 831 O O . PHE A 1 106 ? 16.963 1.260 -4.268 1.00 97.88 106 PHE A O 1
ATOM 838 N N . ASP A 1 107 ? 17.870 3.234 -4.850 1.00 97.81 107 ASP A N 1
ATOM 839 C CA . ASP A 1 107 ? 18.153 3.667 -3.477 1.00 97.81 107 ASP A CA 1
ATOM 840 C C . ASP A 1 107 ? 16.881 3.711 -2.622 1.00 97.81 107 ASP A C 1
ATOM 842 O O . ASP A 1 107 ? 16.883 3.319 -1.453 1.00 97.81 107 ASP A O 1
ATOM 846 N N . ALA A 1 108 ? 15.763 4.181 -3.188 1.00 98.62 108 ALA A N 1
ATOM 847 C CA . ALA A 1 108 ? 14.486 4.203 -2.484 1.00 98.62 108 ALA A CA 1
ATOM 848 C C . ALA A 1 108 ? 13.979 2.785 -2.176 1.00 98.62 108 ALA A C 1
ATOM 850 O O . ALA A 1 108 ? 13.482 2.552 -1.071 1.00 98.62 108 ALA A O 1
ATOM 851 N N . LEU A 1 109 ? 14.108 1.842 -3.118 1.00 98.44 109 LEU A N 1
ATOM 852 C CA . LEU A 1 109 ? 13.707 0.447 -2.914 1.00 98.44 109 LEU A CA 1
ATOM 853 C C . LEU A 1 109 ? 14.567 -0.259 -1.860 1.00 98.44 109 LEU A C 1
ATOM 855 O O . LEU A 1 109 ? 14.009 -0.898 -0.961 1.00 98.44 109 LEU A O 1
ATOM 859 N N . ASP A 1 110 ? 15.890 -0.111 -1.927 1.00 98.00 110 ASP A N 1
ATOM 860 C CA . ASP A 1 110 ? 16.808 -0.715 -0.956 1.00 98.00 110 ASP A CA 1
ATOM 861 C C . ASP A 1 110 ? 16.581 -0.148 0.455 1.00 98.00 110 ASP A C 1
ATOM 863 O O . ASP A 1 110 ? 16.333 -0.884 1.420 1.00 98.00 110 ASP A O 1
ATOM 867 N N . ARG A 1 111 ? 16.491 1.183 0.575 1.00 98.62 111 ARG A N 1
ATOM 868 C CA . ARG A 1 111 ? 16.151 1.829 1.851 1.00 98.62 111 ARG A CA 1
ATOM 869 C C . ARG A 1 111 ? 14.789 1.381 2.373 1.00 98.62 111 ARG A C 1
ATOM 871 O O . ARG A 1 111 ? 14.633 1.177 3.579 1.00 98.62 111 ARG A O 1
ATOM 878 N N . ALA A 1 112 ? 13.791 1.202 1.508 1.00 98.81 112 ALA A N 1
ATOM 879 C CA . ALA A 1 112 ? 12.471 0.720 1.916 1.00 98.81 112 ALA A CA 1
ATOM 880 C C . ALA A 1 112 ? 12.493 -0.735 2.397 1.00 98.81 112 ALA A C 1
ATOM 882 O O . ALA A 1 112 ? 11.644 -1.127 3.204 1.00 98.81 112 ALA A O 1
ATOM 883 N N . LYS A 1 113 ? 13.454 -1.543 1.938 1.00 98.69 113 LYS A N 1
ATOM 884 C CA . LYS A 1 113 ? 13.635 -2.924 2.391 1.00 98.69 113 LYS A CA 1
ATOM 885 C C . LYS A 1 113 ? 14.162 -3.010 3.820 1.00 98.69 113 LYS A C 1
ATOM 887 O O . LYS A 1 113 ? 13.810 -3.965 4.519 1.00 98.69 113 LYS A O 1
ATOM 892 N N . THR A 1 114 ? 14.925 -2.018 4.270 1.00 98.38 114 THR A N 1
ATOM 893 C CA . THR A 1 114 ? 15.563 -1.992 5.599 1.00 98.38 114 THR A CA 1
ATOM 894 C C . THR A 1 114 ? 14.892 -1.036 6.592 1.00 98.38 114 THR A C 1
ATOM 896 O O . THR A 1 114 ? 15.001 -1.230 7.802 1.00 98.38 114 THR A O 1
ATOM 899 N N . THR A 1 115 ? 14.126 -0.050 6.118 1.00 98.81 115 THR A N 1
ATOM 900 C CA . THR A 1 115 ? 13.422 0.919 6.976 1.00 98.81 115 THR A CA 1
ATOM 901 C C . THR A 1 115 ? 12.104 0.353 7.499 1.00 98.81 115 THR A C 1
ATOM 903 O O . THR A 1 115 ? 11.228 0.002 6.708 1.00 98.81 115 THR A O 1
ATOM 906 N N . VAL A 1 116 ? 11.933 0.306 8.826 1.00 98.81 116 VAL A N 1
ATOM 907 C CA . VAL A 1 116 ? 10.682 -0.109 9.492 1.00 98.81 116 VAL A CA 1
ATOM 908 C C . VAL A 1 116 ? 9.520 0.793 9.072 1.00 98.81 116 VAL A C 1
ATOM 910 O O . VAL A 1 116 ? 9.650 2.016 9.057 1.00 98.81 116 VAL A O 1
ATOM 913 N N . HIS A 1 117 ? 8.374 0.194 8.749 1.00 98.75 117 HIS A N 1
ATOM 914 C CA . HIS A 1 117 ? 7.175 0.932 8.382 1.00 98.75 117 HIS A CA 1
ATOM 915 C C . HIS A 1 117 ? 6.663 1.751 9.586 1.00 98.75 117 HIS A C 1
ATOM 917 O O . HIS A 1 117 ? 6.411 1.169 10.641 1.00 98.75 117 HIS A O 1
ATOM 923 N N . PRO A 1 118 ? 6.456 3.077 9.458 1.00 97.75 118 PRO A N 1
ATOM 924 C CA . PRO A 1 118 ? 6.088 3.926 10.597 1.00 97.75 118 PRO A CA 1
ATOM 925 C C . PRO A 1 118 ? 4.657 3.690 11.103 1.00 97.75 118 PRO A C 1
ATOM 927 O O . PRO A 1 118 ? 4.410 3.779 12.300 1.00 97.75 118 PRO A O 1
ATOM 930 N N . ASP A 1 119 ? 3.723 3.384 10.195 1.00 97.19 119 ASP A N 1
ATOM 931 C CA . ASP A 1 119 ? 2.290 3.296 10.522 1.00 97.19 119 ASP A CA 1
ATOM 932 C C . ASP A 1 119 ? 1.721 1.868 10.638 1.00 97.19 119 ASP A C 1
ATOM 934 O O . ASP A 1 119 ? 0.630 1.693 11.183 1.00 97.19 119 ASP A O 1
ATOM 938 N N . TYR A 1 120 ? 2.404 0.843 10.112 1.00 98.25 120 TYR A N 1
ATOM 939 C CA . TYR A 1 120 ? 1.858 -0.512 10.002 1.00 98.25 120 TYR A CA 1
ATOM 940 C C . TYR A 1 120 ? 2.760 -1.555 10.651 1.00 98.25 120 TYR A C 1
ATOM 942 O O . TYR A 1 120 ? 3.983 -1.537 10.544 1.00 98.25 120 TYR A O 1
ATOM 950 N N . VAL A 1 121 ? 2.092 -2.527 11.255 1.00 98.19 121 VAL A N 1
ATOM 951 C CA . VAL A 1 121 ? 2.643 -3.775 11.777 1.00 98.19 121 VAL A CA 1
ATOM 952 C C . VAL A 1 121 ? 1.869 -4.928 11.152 1.00 98.19 121 VAL A C 1
ATOM 954 O O . VAL A 1 121 ? 0.736 -4.751 10.696 1.00 98.19 121 VAL A O 1
ATOM 957 N N . ILE A 1 122 ? 2.462 -6.117 11.148 1.00 98.38 122 ILE A N 1
ATOM 958 C CA . ILE A 1 122 ? 1.845 -7.315 10.573 1.00 98.38 122 ILE A CA 1
ATOM 959 C C . ILE A 1 122 ? 1.462 -8.304 11.665 1.00 98.38 122 ILE A C 1
ATOM 961 O O . ILE A 1 122 ? 2.182 -8.460 12.648 1.00 98.38 122 ILE A O 1
ATOM 965 N N . ALA A 1 123 ? 0.336 -8.993 11.488 1.00 97.12 123 ALA A N 1
ATOM 966 C CA . ALA A 1 123 ? -0.027 -10.114 12.346 1.00 97.12 123 ALA A CA 1
ATOM 967 C C . ALA A 1 123 ? 0.852 -11.328 12.011 1.00 97.12 123 ALA A C 1
ATOM 969 O O . ALA A 1 123 ? 1.008 -11.685 10.841 1.00 97.12 123 ALA A O 1
ATOM 970 N N . THR A 1 124 ? 1.403 -11.974 13.038 1.00 95.44 124 THR A N 1
ATOM 971 C CA . THR A 1 124 ? 2.249 -13.174 12.888 1.00 95.44 124 THR A CA 1
ATOM 972 C C . THR A 1 124 ? 1.498 -14.466 13.195 1.00 95.44 124 THR A C 1
ATOM 974 O O . THR A 1 124 ? 2.008 -15.555 12.945 1.00 95.44 124 THR A O 1
ATOM 977 N N . GLN A 1 125 ? 0.278 -14.353 13.723 1.00 93.50 125 GLN A N 1
ATOM 978 C CA . GLN A 1 125 ? -0.566 -15.472 14.128 1.00 93.50 125 GLN A CA 1
ATOM 979 C C . GLN A 1 125 ? -1.962 -15.369 13.515 1.00 93.50 125 GLN A C 1
ATOM 981 O O . GLN A 1 125 ? -2.418 -14.300 13.108 1.00 93.50 125 GLN A O 1
ATOM 986 N N . HIS A 1 126 ? -2.666 -16.501 13.487 1.00 91.31 126 HIS A N 1
ATOM 987 C CA . HIS A 1 126 ? -4.070 -16.563 13.085 1.00 91.31 126 HIS A CA 1
ATOM 988 C C . HIS A 1 126 ? -4.952 -15.682 13.989 1.00 91.31 126 HIS A C 1
ATOM 990 O O . HIS A 1 126 ? -4.691 -15.561 15.186 1.00 91.31 126 HIS A O 1
ATOM 996 N N . TRP A 1 127 ? -6.043 -15.124 13.450 1.00 90.44 127 TRP A N 1
ATOM 997 C CA . TRP A 1 127 ? -6.901 -14.157 14.155 1.00 90.44 127 TRP A CA 1
ATOM 998 C C . TRP A 1 127 ? -7.442 -14.645 15.509 1.00 90.44 127 TRP A C 1
ATOM 1000 O O . TRP A 1 127 ? -7.635 -13.841 16.418 1.00 90.44 127 TRP A O 1
ATOM 1010 N N . LEU A 1 128 ? -7.652 -15.958 15.668 1.00 90.88 128 LEU A N 1
ATOM 1011 C CA . LEU A 1 128 ? -8.076 -16.572 16.937 1.00 90.88 128 LEU A CA 1
ATOM 1012 C C . LEU A 1 128 ? -7.003 -16.518 18.035 1.00 90.88 128 LEU A C 1
ATOM 1014 O O . LEU A 1 128 ? -7.341 -16.500 19.215 1.00 90.88 128 LEU A O 1
ATOM 1018 N N . SER A 1 129 ? -5.731 -16.477 17.645 1.00 91.81 129 SER A N 1
ATOM 1019 C CA . SER A 1 129 ? -4.571 -16.469 18.542 1.00 91.81 129 SER A CA 1
ATOM 1020 C C . SER A 1 129 ? -3.862 -15.114 18.556 1.00 91.81 129 SER A C 1
ATOM 1022 O O . SER A 1 129 ? -2.770 -15.001 19.106 1.00 91.81 129 SER A O 1
ATOM 1024 N N . LEU A 1 130 ? -4.467 -14.075 17.965 1.00 92.50 130 LEU A N 1
ATOM 1025 C CA . LEU A 1 130 ? -3.821 -12.774 17.790 1.00 92.50 130 LEU A CA 1
ATOM 1026 C C . LEU A 1 130 ? -3.479 -12.087 19.117 1.00 92.50 130 LEU A C 1
ATOM 1028 O O . LEU A 1 130 ? -2.574 -11.275 19.130 1.00 92.50 130 LEU A O 1
ATOM 1032 N N . LEU A 1 131 ? -4.154 -12.393 20.226 1.00 91.94 131 LEU A N 1
ATOM 1033 C CA . LEU A 1 131 ? -3.823 -11.828 21.546 1.00 91.94 131 LEU A CA 1
ATOM 1034 C C . LEU A 1 131 ? -2.921 -12.745 22.390 1.00 91.94 131 LEU A C 1
ATOM 1036 O O . LEU A 1 131 ? -2.761 -12.529 23.591 1.00 91.94 131 LEU A O 1
ATOM 1040 N N . GLY A 1 132 ? -2.370 -13.794 21.778 1.00 89.56 132 GLY A N 1
ATOM 1041 C CA . GLY A 1 132 ? -1.541 -14.771 22.468 1.00 89.56 132 GLY A CA 1
ATOM 1042 C C . GLY A 1 132 ? -2.311 -15.590 23.518 1.00 89.56 132 GLY A C 1
ATOM 1043 O O . GLY A 1 132 ? -3.536 -15.487 23.643 1.00 89.56 132 GLY A O 1
ATOM 1044 N N . PRO A 1 133 ? -1.601 -16.434 24.284 1.00 89.94 133 PRO A N 1
ATOM 1045 C CA . PRO A 1 133 ? -2.206 -17.283 25.309 1.00 89.94 133 PRO A CA 1
ATOM 1046 C C . PRO A 1 133 ? -2.716 -16.483 26.517 1.00 89.94 133 PRO A C 1
ATOM 1048 O O . PRO A 1 133 ? -3.724 -16.858 27.113 1.00 89.94 133 PRO A O 1
ATOM 1051 N N . THR A 1 134 ? -2.057 -15.369 26.853 1.00 89.50 134 THR A N 1
ATOM 1052 C CA . THR A 1 134 ? -2.424 -14.489 27.978 1.00 89.50 134 THR A CA 1
ATOM 1053 C C . THR A 1 134 ? -3.583 -13.550 27.651 1.00 89.50 134 THR A C 1
ATOM 1055 O O . THR A 1 134 ? -4.214 -13.030 28.562 1.00 89.50 134 THR A O 1
ATOM 1058 N N . ARG A 1 135 ? -3.908 -13.368 26.362 1.00 85.44 135 ARG A N 1
ATOM 1059 C CA . ARG A 1 135 ? -4.896 -12.404 25.840 1.00 85.44 135 ARG A CA 1
ATOM 1060 C C . ARG A 1 135 ? -4.547 -10.928 26.053 1.00 85.44 135 ARG A C 1
ATOM 1062 O O . ARG A 1 135 ? -5.400 -10.072 25.820 1.00 85.44 135 ARG A O 1
ATOM 1069 N N . GLU A 1 136 ? -3.315 -10.634 26.443 1.00 87.44 136 GLU A N 1
ATOM 1070 C CA . GLU A 1 136 ? -2.848 -9.273 26.735 1.00 87.44 136 GLU A CA 1
ATOM 1071 C C . GLU A 1 136 ? -1.803 -8.780 25.728 1.00 87.44 136 GLU A C 1
ATOM 1073 O O . GLU A 1 136 ? -1.622 -7.575 25.574 1.00 87.44 136 GLU A O 1
ATOM 1078 N N . GLU A 1 137 ? -1.169 -9.692 24.984 1.00 90.50 137 GLU A N 1
ATOM 1079 C CA . GLU A 1 137 ? -0.052 -9.382 24.091 1.00 90.50 137 GLU A CA 1
ATOM 1080 C C . GLU A 1 137 ? -0.412 -9.664 22.627 1.00 90.50 137 GLU A C 1
ATOM 1082 O O . GLU A 1 137 ? -0.463 -10.828 22.201 1.00 90.50 137 GLU A O 1
ATOM 1087 N N . PRO A 1 138 ? -0.654 -8.614 21.819 1.00 93.56 138 PRO A N 1
ATOM 1088 C CA . PRO A 1 138 ? -0.875 -8.771 20.393 1.00 93.56 138 PRO A CA 1
ATOM 1089 C C . PRO A 1 138 ? 0.317 -9.451 19.707 1.00 93.56 138 PRO A C 1
ATOM 1091 O O . PRO A 1 138 ? 1.459 -9.017 19.825 1.00 93.56 138 PRO A O 1
ATOM 1094 N N . GLN A 1 139 ? 0.040 -10.501 18.943 1.00 96.38 139 GLN A N 1
ATOM 1095 C CA . GLN A 1 139 ? 1.001 -11.269 18.160 1.00 96.38 139 GLN A CA 1
ATOM 1096 C C . GLN A 1 139 ? 1.241 -10.563 16.823 1.00 96.38 139 GLN A C 1
ATOM 1098 O O . GLN A 1 139 ? 0.749 -10.966 15.762 1.00 96.38 139 GLN A O 1
ATOM 1103 N N . ILE A 1 140 ? 1.948 -9.442 16.919 1.00 97.06 140 ILE A N 1
ATOM 1104 C CA . ILE A 1 140 ? 2.290 -8.551 15.815 1.00 97.06 140 ILE A CA 1
ATOM 1105 C C . ILE A 1 140 ? 3.804 -8.379 15.721 1.00 97.06 140 ILE A C 1
ATOM 1107 O O . ILE A 1 140 ? 4.525 -8.563 16.700 1.00 97.06 140 ILE A O 1
ATOM 1111 N N . ALA A 1 141 ? 4.284 -7.994 14.546 1.00 97.94 141 ALA A N 1
ATOM 1112 C CA . ALA A 1 141 ? 5.679 -7.649 14.333 1.00 97.94 141 ALA A CA 1
ATOM 1113 C C . ALA A 1 141 ? 5.808 -6.373 13.503 1.00 97.94 141 ALA A C 1
ATOM 1115 O O . ALA A 1 141 ? 5.028 -6.123 12.579 1.00 97.94 141 ALA A O 1
ATOM 1116 N N . ASN A 1 142 ? 6.844 -5.595 13.815 1.00 98.44 142 ASN A N 1
ATOM 1117 C CA . ASN A 1 142 ? 7.339 -4.573 12.905 1.00 98.44 142 ASN A CA 1
ATOM 1118 C C . ASN A 1 142 ? 7.812 -5.240 11.609 1.00 98.44 142 ASN A C 1
ATOM 1120 O O . ASN A 1 142 ? 8.374 -6.336 11.621 1.00 98.44 142 ASN A O 1
ATOM 1124 N N . CYS A 1 143 ? 7.617 -4.556 10.490 1.00 98.31 143 CYS A N 1
ATOM 1125 C CA . CYS A 1 143 ? 8.144 -4.968 9.197 1.00 98.31 143 CYS A CA 1
ATOM 1126 C C . CYS A 1 143 ? 8.636 -3.736 8.441 1.00 98.31 143 CYS A C 1
ATOM 1128 O O . CYS A 1 143 ? 8.239 -2.616 8.759 1.00 98.31 143 CYS A O 1
ATOM 1130 N N . SER A 1 144 ? 9.538 -3.921 7.480 1.00 98.81 144 SER A N 1
ATOM 1131 C CA . SER A 1 144 ? 9.988 -2.809 6.647 1.00 98.81 144 SER A CA 1
ATOM 1132 C C . SER A 1 144 ? 8.920 -2.366 5.654 1.00 98.81 144 SER A C 1
ATOM 1134 O O . SER A 1 144 ? 7.986 -3.120 5.378 1.00 98.81 144 SER A O 1
ATOM 1136 N N . ILE A 1 145 ? 9.063 -1.165 5.092 1.00 98.94 145 ILE A N 1
ATOM 1137 C CA . ILE A 1 145 ? 8.129 -0.614 4.097 1.00 98.94 145 ILE A CA 1
ATOM 1138 C C . ILE A 1 145 ? 7.922 -1.598 2.936 1.00 98.94 145 IL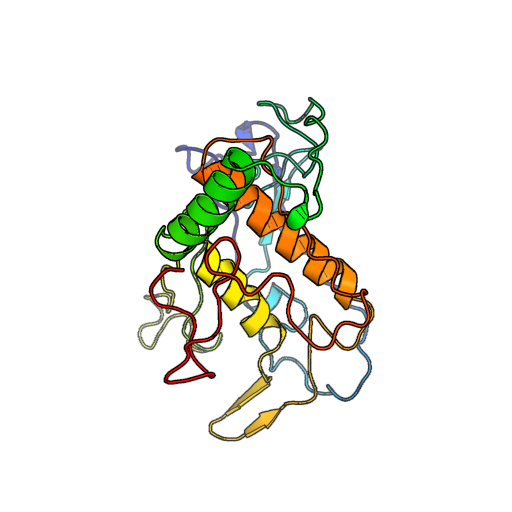E A C 1
ATOM 1140 O O . ILE A 1 145 ? 6.788 -1.940 2.596 1.00 98.94 145 ILE A O 1
ATOM 1144 N N . TYR A 1 146 ? 9.010 -2.132 2.373 1.00 98.88 146 TYR A N 1
ATOM 1145 C CA . TYR A 1 146 ? 8.908 -3.088 1.270 1.00 98.88 146 TYR A CA 1
ATOM 1146 C C . TYR A 1 146 ? 8.379 -4.459 1.727 1.00 98.88 146 TYR A C 1
ATOM 1148 O O . TYR A 1 146 ? 7.618 -5.105 1.009 1.00 98.88 146 TYR A O 1
ATOM 1156 N N . ASN A 1 147 ? 8.714 -4.911 2.943 1.00 98.81 147 ASN A N 1
ATOM 1157 C CA . ASN A 1 147 ? 8.154 -6.160 3.474 1.00 98.81 147 ASN A CA 1
ATOM 1158 C C . ASN A 1 147 ? 6.655 -6.049 3.770 1.00 98.81 147 ASN A C 1
ATOM 1160 O O . ASN A 1 147 ? 5.948 -7.037 3.603 1.00 98.81 147 ASN A O 1
ATOM 1164 N N . TYR A 1 148 ? 6.154 -4.875 4.157 1.00 98.81 148 TYR A N 1
ATOM 1165 C CA . TYR A 1 148 ? 4.720 -4.628 4.291 1.00 98.81 148 TYR A CA 1
ATOM 1166 C C . TYR A 1 148 ? 4.008 -4.754 2.939 1.00 98.81 148 TYR A C 1
ATOM 1168 O O . TYR A 1 148 ? 2.996 -5.450 2.836 1.00 98.81 148 TYR A O 1
ATOM 1176 N N . PHE A 1 149 ? 4.580 -4.162 1.882 1.00 98.88 149 PHE A N 1
ATOM 1177 C CA . PHE A 1 149 ? 4.101 -4.333 0.508 1.00 98.88 149 PHE A CA 1
ATOM 1178 C C . PHE A 1 149 ? 4.029 -5.821 0.118 1.00 98.88 149 PHE A C 1
ATOM 1180 O O . PHE A 1 149 ? 2.984 -6.276 -0.348 1.00 98.88 149 PHE A O 1
ATOM 1187 N N . VAL A 1 150 ? 5.075 -6.607 0.391 1.00 98.81 150 VAL A N 1
ATOM 1188 C CA . VAL A 1 150 ? 5.075 -8.063 0.144 1.00 98.81 150 VAL A CA 1
ATOM 1189 C C . VAL A 1 150 ? 4.030 -8.790 1.002 1.00 98.81 150 VAL A C 1
ATOM 1191 O O . VAL A 1 150 ? 3.291 -9.637 0.497 1.00 98.81 150 VAL A O 1
ATOM 1194 N N . TRP A 1 151 ? 3.925 -8.450 2.288 1.00 98.81 151 TRP A N 1
ATOM 1195 C CA . TRP A 1 151 ? 3.022 -9.114 3.228 1.00 98.81 151 TRP A CA 1
ATOM 1196 C C . TRP A 1 151 ? 1.550 -8.913 2.864 1.00 98.81 151 TRP A C 1
ATOM 1198 O O . TRP A 1 151 ? 0.777 -9.862 2.953 1.00 98.81 151 TRP A O 1
ATOM 1208 N N . LEU A 1 152 ? 1.156 -7.718 2.406 1.00 98.62 152 LEU A N 1
ATOM 1209 C CA . LEU A 1 152 ? -0.212 -7.459 1.941 1.00 98.62 152 LEU A CA 1
ATOM 1210 C C . LEU A 1 152 ? -0.610 -8.385 0.787 1.00 98.62 152 LEU A C 1
ATOM 1212 O O . LEU A 1 152 ? -1.723 -8.917 0.781 1.00 98.62 152 LEU A O 1
ATOM 1216 N N . HIS A 1 153 ? 0.301 -8.593 -0.168 1.00 98.81 153 HIS A N 1
ATOM 1217 C CA . HIS A 1 153 ? 0.074 -9.500 -1.293 1.00 98.81 153 HIS A CA 1
ATOM 1218 C C . HIS A 1 153 ? -0.030 -10.944 -0.816 1.00 98.81 153 HIS A C 1
ATOM 1220 O O . HIS A 1 153 ? -1.079 -11.557 -1.019 1.00 98.81 153 HIS A O 1
ATOM 1226 N N . TYR A 1 154 ? 0.957 -11.427 -0.053 1.00 98.50 154 TYR A N 1
ATOM 1227 C CA . TYR A 1 154 ? 0.921 -12.752 0.578 1.00 98.50 154 TYR A CA 1
ATOM 1228 C C . TYR A 1 154 ? -0.388 -12.991 1.346 1.00 98.50 154 TYR A C 1
ATOM 1230 O O . TYR A 1 154 ? -1.056 -14.007 1.158 1.00 98.50 154 TYR A O 1
ATOM 1238 N N . TYR A 1 155 ? -0.800 -12.038 2.181 1.00 98.31 155 TYR A N 1
ATOM 1239 C CA . TYR A 1 155 ? -2.007 -12.159 2.988 1.00 98.31 155 TYR A CA 1
ATOM 1240 C C . TYR A 1 155 ? -3.277 -12.202 2.127 1.00 98.31 155 TYR A C 1
ATOM 1242 O O . TYR A 1 155 ? -4.233 -12.885 2.486 1.00 98.31 155 TYR A O 1
ATOM 1250 N N . SER A 1 156 ? -3.296 -11.537 0.969 1.00 98.50 156 SER A N 1
ATOM 1251 C CA . SER A 1 156 ? -4.426 -11.601 0.033 1.00 98.50 156 SER A CA 1
ATOM 1252 C C . SER A 1 156 ? -4.541 -12.940 -0.710 1.00 98.50 156 SER A C 1
ATOM 1254 O O . SER A 1 156 ? -5.658 -13.345 -1.029 1.00 98.50 156 SER A O 1
ATOM 1256 N N . VAL A 1 157 ? -3.424 -13.646 -0.924 1.00 97.62 157 VAL A N 1
ATOM 1257 C CA . VAL A 1 157 ? -3.382 -14.889 -1.722 1.00 97.62 157 VAL A CA 1
ATOM 1258 C C . VAL A 1 157 ? -3.197 -16.163 -0.905 1.00 97.62 157 VAL A C 1
ATOM 1260 O O . VAL A 1 157 ? -3.376 -17.249 -1.440 1.00 97.62 157 VAL A O 1
ATOM 1263 N N . ARG A 1 158 ? -2.834 -16.072 0.382 1.00 96.06 158 ARG A N 1
ATOM 1264 C CA . ARG A 1 158 ? -2.638 -17.270 1.212 1.00 96.06 158 ARG A CA 1
ATOM 1265 C C . ARG A 1 158 ? -3.903 -18.125 1.277 1.00 96.06 158 ARG A C 1
ATOM 1267 O O . ARG A 1 158 ? -5.025 -17.609 1.265 1.00 96.06 158 ARG A O 1
ATOM 1274 N N . ASP A 1 159 ? -3.706 -19.413 1.496 1.00 95.81 159 ASP A N 1
ATOM 1275 C CA . ASP A 1 159 ? -4.793 -20.352 1.735 1.00 95.81 159 ASP A CA 1
ATOM 1276 C C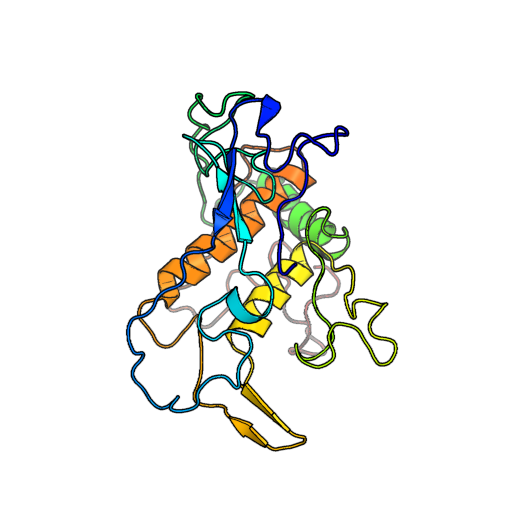 . ASP A 1 159 ? -5.606 -20.003 2.994 1.00 95.81 159 ASP A C 1
ATOM 1278 O O . ASP A 1 159 ? -5.127 -19.378 3.958 1.00 95.81 159 ASP A O 1
ATOM 1282 N N . THR A 1 160 ? -6.854 -20.467 3.018 1.00 96.06 160 THR A N 1
ATOM 1283 C CA . THR A 1 160 ? -7.659 -20.463 4.240 1.00 96.06 160 THR A CA 1
ATOM 1284 C C . THR A 1 160 ? -7.153 -21.541 5.195 1.00 96.06 160 THR A C 1
ATOM 1286 O O . THR A 1 160 ?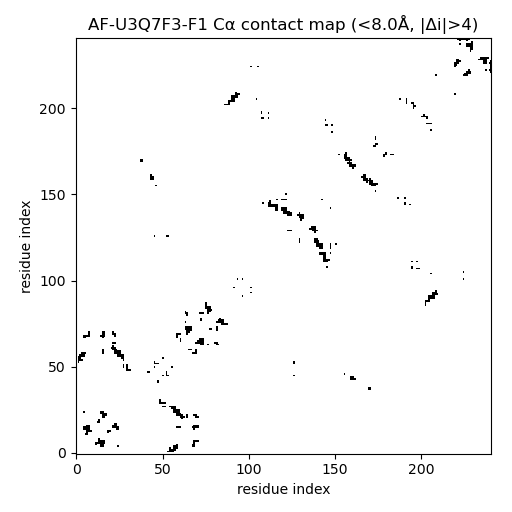 -7.015 -22.713 4.839 1.00 96.06 160 THR A O 1
ATOM 1289 N N . LEU A 1 161 ? -6.904 -21.147 6.444 1.00 92.81 161 LEU A N 1
ATOM 1290 C CA . LEU A 1 161 ? -6.298 -21.990 7.472 1.00 92.81 161 LEU A CA 1
ATOM 1291 C C . LEU A 1 161 ? -7.390 -22.729 8.266 1.00 92.81 161 LEU A C 1
ATOM 1293 O O . LEU A 1 161 ? -7.974 -22.162 9.185 1.00 92.81 161 LEU A O 1
ATOM 1297 N N . LEU A 1 162 ? -7.669 -23.997 7.934 1.00 90.81 162 LEU A N 1
ATOM 1298 C CA . LEU A 1 162 ? -8.690 -24.811 8.632 1.00 90.81 162 LEU A CA 1
ATOM 1299 C C . LEU A 1 162 ? -8.123 -25.684 9.763 1.00 90.81 162 LEU A C 1
ATOM 1301 O O . LEU A 1 162 ? -8.870 -26.359 10.469 1.00 90.81 162 LEU A O 1
ATOM 1305 N N . GLY A 1 163 ? -6.801 -25.692 9.917 1.00 86.50 163 GLY A N 1
ATOM 1306 C CA . GLY A 1 163 ? -6.068 -26.506 10.880 1.00 86.50 163 GLY A CA 1
ATOM 1307 C C . GLY A 1 163 ? -4.769 -27.059 10.284 1.00 86.50 163 GLY A C 1
ATOM 1308 O O . GLY A 1 163 ? -4.535 -26.914 9.079 1.00 86.50 163 GLY A O 1
ATOM 1309 N N . PRO A 1 164 ? -3.911 -27.691 11.106 1.00 87.44 164 PRO A N 1
ATOM 1310 C CA . PRO A 1 164 ? -2.626 -28.223 10.657 1.00 87.44 164 PRO A CA 1
ATOM 1311 C C . PRO A 1 164 ? -2.778 -29.173 9.462 1.00 87.44 164 PRO A C 1
ATOM 1313 O O . PRO A 1 164 ? -3.543 -30.134 9.524 1.00 87.44 164 PRO A O 1
ATOM 1316 N N . GLY A 1 165 ? -2.067 -28.885 8.367 1.00 88.56 165 GLY A N 1
ATOM 1317 C CA . GLY A 1 165 ? -2.043 -29.718 7.157 1.00 88.56 165 GLY A CA 1
ATOM 1318 C C . GLY A 1 165 ? -3.348 -29.769 6.353 1.00 88.56 165 GLY A C 1
ATOM 1319 O O . GLY A 1 165 ? -3.473 -30.615 5.472 1.00 88.56 165 GLY A O 1
ATOM 1320 N N . ARG A 1 166 ? -4.333 -28.905 6.641 1.00 90.19 166 ARG A N 1
ATOM 1321 C CA . ARG A 1 166 ? -5.648 -28.913 5.971 1.00 90.19 166 ARG A CA 1
ATOM 1322 C C . ARG A 1 166 ? -6.018 -27.540 5.384 1.00 90.19 166 ARG A C 1
ATOM 1324 O O . ARG A 1 166 ? -7.058 -26.999 5.759 1.00 90.19 166 ARG A O 1
ATOM 1331 N N . PRO A 1 167 ? -5.187 -26.932 4.519 1.00 92.31 167 PRO A N 1
ATOM 1332 C CA . PRO A 1 167 ? -5.536 -25.663 3.893 1.00 92.31 167 PRO A CA 1
ATOM 1333 C C . PRO A 1 167 ? -6.701 -25.830 2.908 1.00 92.31 167 PRO A C 1
ATOM 1335 O O . PRO A 1 167 ? -6.865 -26.885 2.293 1.00 92.31 167 PRO A O 1
ATOM 1338 N N . PHE A 1 168 ? -7.488 -24.771 2.728 1.00 94.19 168 PHE A N 1
ATOM 1339 C CA . PHE A 1 168 ? -8.345 -24.627 1.553 1.00 94.19 168 PHE A CA 1
ATOM 1340 C C . PHE A 1 168 ? -7.686 -23.650 0.576 1.00 94.19 168 PHE A C 1
ATOM 1342 O O . PHE A 1 168 ? -7.455 -22.494 0.929 1.00 94.19 168 PHE A O 1
ATOM 1349 N N . THR A 1 169 ? -7.403 -24.129 -0.637 1.00 93.56 169 THR A N 1
ATOM 1350 C CA . THR A 1 169 ? -6.551 -23.448 -1.631 1.00 93.56 169 THR A CA 1
ATOM 1351 C C . THR A 1 169 ? -7.326 -22.789 -2.774 1.00 93.56 169 THR A C 1
ATOM 1353 O O . THR A 1 169 ? -6.765 -22.058 -3.581 1.00 93.56 169 THR A O 1
ATOM 1356 N N . GLY A 1 170 ? -8.635 -23.031 -2.870 1.00 91.75 170 GLY A N 1
ATOM 1357 C CA . GLY A 1 170 ? -9.488 -22.481 -3.927 1.00 91.75 170 GLY A CA 1
ATOM 1358 C C . GLY A 1 170 ? -9.916 -21.032 -3.678 1.00 91.75 170 GLY A C 1
ATOM 1359 O O . GLY A 1 170 ? -11.084 -20.713 -3.891 1.00 91.75 170 GLY A O 1
ATOM 1360 N N . ILE A 1 171 ? -9.046 -20.179 -3.136 1.00 93.69 171 ILE A N 1
ATOM 1361 C CA . ILE A 1 171 ? -9.382 -18.799 -2.765 1.00 93.69 171 ILE A CA 1
ATOM 1362 C C . ILE A 1 171 ? -8.244 -17.838 -3.107 1.00 93.69 171 ILE A C 1
ATOM 1364 O O . ILE A 1 171 ? -7.091 -18.097 -2.789 1.00 93.69 171 ILE A O 1
ATOM 1368 N N . ASP A 1 172 ? -8.591 -16.705 -3.717 1.00 96.12 172 ASP A N 1
ATOM 1369 C CA . ASP A 1 172 ? -7.669 -15.609 -4.007 1.00 96.12 172 ASP A CA 1
ATOM 1370 C C . ASP A 1 172 ? -8.438 -14.276 -3.959 1.00 96.12 172 ASP A C 1
ATOM 1372 O O . ASP A 1 172 ? -9.455 -14.117 -4.638 1.00 96.12 172 ASP A O 1
ATOM 1376 N N . PHE A 1 173 ? -7.999 -13.329 -3.121 1.00 97.19 173 PHE A N 1
ATOM 1377 C CA . PHE A 1 173 ? -8.668 -12.027 -2.966 1.00 97.19 173 PHE A CA 1
ATOM 1378 C C . PHE A 1 173 ? -8.161 -10.951 -3.934 1.00 97.19 173 PHE A C 1
ATOM 1380 O O . PHE A 1 173 ? -8.753 -9.869 -4.006 1.00 97.19 173 PHE A O 1
ATOM 1387 N N . SER A 1 174 ? -7.064 -11.207 -4.646 1.00 98.25 174 SER A N 1
ATOM 1388 C CA . SER A 1 174 ? -6.366 -10.209 -5.461 1.00 98.25 174 SER A CA 1
ATOM 1389 C C . SER A 1 174 ? -6.064 -10.664 -6.889 1.00 98.25 174 SER A C 1
ATOM 1391 O O . SER A 1 174 ? -5.626 -9.838 -7.686 1.00 98.25 174 SER A O 1
ATOM 1393 N N . HIS A 1 175 ? -6.364 -11.911 -7.261 1.00 97.44 175 HIS A N 1
ATOM 1394 C CA . HIS A 1 175 ? -6.253 -12.443 -8.625 1.00 97.44 175 HIS A CA 1
ATOM 1395 C C . HIS A 1 175 ? -7.497 -13.243 -9.023 1.00 97.44 175 HIS A C 1
ATOM 1397 O O . HIS A 1 175 ? -8.469 -13.339 -8.280 1.00 97.44 175 HIS A O 1
ATOM 1403 N N . GLN A 1 176 ? -7.475 -13.783 -10.248 1.00 95.06 176 GLN A N 1
ATOM 1404 C CA . GLN A 1 176 ? -8.501 -14.685 -10.795 1.00 95.06 176 GLN A CA 1
ATOM 1405 C C . GLN A 1 176 ? -9.937 -14.133 -10.715 1.00 95.06 176 GLN A C 1
ATOM 1407 O O . GLN A 1 176 ? -10.915 -14.875 -10.691 1.00 95.06 176 GLN A O 1
ATOM 1412 N N . GLY A 1 177 ? -10.069 -12.806 -10.704 1.00 94.38 177 GLY A N 1
ATOM 1413 C CA . GLY A 1 177 ? -11.340 -12.125 -10.537 1.00 94.38 177 GLY A CA 1
ATOM 1414 C C . GLY A 1 177 ? -11.262 -10.636 -10.872 1.00 94.38 177 GLY A C 1
ATOM 1415 O O . GLY A 1 177 ? -10.181 -10.091 -11.114 1.00 94.38 177 GLY A O 1
ATOM 1416 N N . PRO A 1 178 ? -12.412 -9.942 -10.873 1.00 96.50 178 PRO A N 1
ATOM 1417 C CA . PRO A 1 178 ? -12.510 -8.549 -11.316 1.00 96.50 178 PRO A CA 1
ATOM 1418 C C . PRO A 1 178 ? -11.738 -7.567 -10.423 1.00 96.50 178 PRO A C 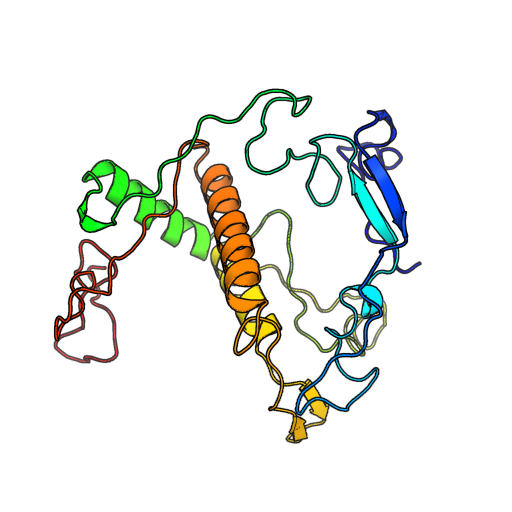1
ATOM 1420 O O . PRO A 1 178 ? -11.375 -6.481 -10.871 1.00 96.50 178 PRO A O 1
ATOM 1423 N N . ALA A 1 179 ? -11.454 -7.946 -9.173 1.00 97.44 179 ALA A N 1
ATOM 1424 C CA . ALA A 1 179 ? -10.664 -7.139 -8.252 1.00 97.44 179 ALA A CA 1
ATOM 1425 C C . ALA A 1 179 ? -9.169 -7.088 -8.612 1.00 97.44 179 ALA A C 1
ATOM 1427 O O . ALA A 1 179 ? -8.463 -6.243 -8.072 1.00 97.44 179 ALA A O 1
ATOM 1428 N N . PHE A 1 180 ? -8.682 -7.929 -9.537 1.00 98.56 180 PHE A N 1
ATOM 1429 C CA . PHE A 1 180 ? -7.257 -8.025 -9.870 1.00 98.56 180 PHE A CA 1
ATOM 1430 C C . PHE A 1 180 ? -6.608 -6.667 -10.149 1.00 98.56 180 PHE A C 1
ATOM 1432 O O . PHE A 1 180 ? -5.617 -6.292 -9.520 1.00 98.56 180 PHE A O 1
ATOM 1439 N N . VAL A 1 181 ? -7.210 -5.885 -11.046 1.00 98.69 181 VAL A N 1
ATOM 1440 C CA . VAL A 1 181 ? -6.642 -4.600 -11.473 1.00 98.69 181 VAL A CA 1
ATOM 1441 C C . VAL A 1 181 ? -6.784 -3.534 -10.386 1.00 98.69 181 VAL A C 1
ATOM 1443 O O . VAL A 1 181 ? -5.891 -2.707 -10.203 1.00 98.69 181 VAL A O 1
ATOM 1446 N N . THR A 1 182 ? -7.901 -3.518 -9.659 1.00 98.75 182 THR A N 1
ATOM 1447 C CA . THR A 1 182 ? -8.160 -2.498 -8.633 1.00 98.75 182 THR A CA 1
ATOM 1448 C C . THR A 1 182 ? -7.342 -2.741 -7.369 1.00 98.75 182 THR A C 1
ATOM 1450 O O . THR A 1 182 ? -6.816 -1.777 -6.809 1.00 98.75 182 THR A O 1
ATOM 1453 N N . TRP A 1 183 ? -7.168 -4.003 -6.968 1.00 98.81 183 TRP A N 1
ATOM 1454 C CA . TRP A 1 183 ? -6.338 -4.403 -5.834 1.00 98.81 183 TRP A CA 1
ATOM 1455 C C . TRP A 1 183 ? -4.875 -4.011 -6.072 1.00 98.81 183 TRP A C 1
ATOM 1457 O O . TRP A 1 183 ? -4.319 -3.229 -5.300 1.00 98.81 183 TRP A O 1
ATOM 1467 N N . HIS A 1 184 ? -4.288 -4.425 -7.204 1.00 98.88 184 HIS A N 1
ATOM 1468 C CA . HIS A 1 184 ? -2.891 -4.109 -7.531 1.00 98.88 184 HIS A CA 1
ATOM 1469 C C . HIS A 1 184 ? -2.663 -2.613 -7.789 1.00 98.88 184 HIS A C 1
ATOM 1471 O O . HIS A 1 184 ? -1.617 -2.071 -7.433 1.00 98.88 184 HIS A O 1
ATOM 1477 N N . ARG A 1 185 ? -3.656 -1.895 -8.337 1.00 98.75 185 ARG A N 1
ATOM 1478 C CA . ARG A 1 185 ? -3.584 -0.430 -8.455 1.00 98.75 185 ARG A CA 1
ATOM 1479 C C . ARG A 1 185 ? -3.430 0.231 -7.087 1.00 98.75 185 ARG A C 1
ATOM 1481 O O . ARG A 1 185 ? -2.590 1.116 -6.944 1.00 98.75 185 ARG A O 1
ATOM 1488 N N . TYR A 1 186 ? -4.250 -0.155 -6.109 1.00 98.75 186 TYR A N 1
ATOM 1489 C CA . TYR A 1 186 ? -4.174 0.424 -4.768 1.00 98.75 186 TYR A CA 1
ATOM 1490 C C . TYR A 1 186 ? -2.890 0.003 -4.042 1.00 98.75 186 TYR A C 1
ATOM 1492 O O . TYR A 1 186 ? -2.256 0.834 -3.401 1.00 98.75 186 TYR A O 1
ATOM 1500 N N . HIS A 1 187 ? -2.461 -1.248 -4.219 1.00 98.88 187 HIS A N 1
ATOM 1501 C CA . HIS A 1 187 ? -1.204 -1.783 -3.688 1.00 98.88 187 HIS A CA 1
ATOM 1502 C C . HIS A 1 187 ? 0.022 -0.972 -4.140 1.00 98.88 187 HIS A C 1
ATOM 1504 O O . HIS A 1 187 ? 0.818 -0.550 -3.304 1.00 98.88 187 HIS A O 1
ATOM 1510 N N . LEU A 1 188 ? 0.114 -0.650 -5.436 1.00 98.81 188 LEU A N 1
ATOM 1511 C CA . LEU A 1 188 ? 1.175 0.210 -5.976 1.00 98.81 188 LEU A CA 1
ATOM 1512 C C . LEU A 1 188 ? 1.057 1.669 -5.512 1.00 98.81 188 LEU A C 1
ATOM 1514 O O . LEU A 1 188 ? 2.0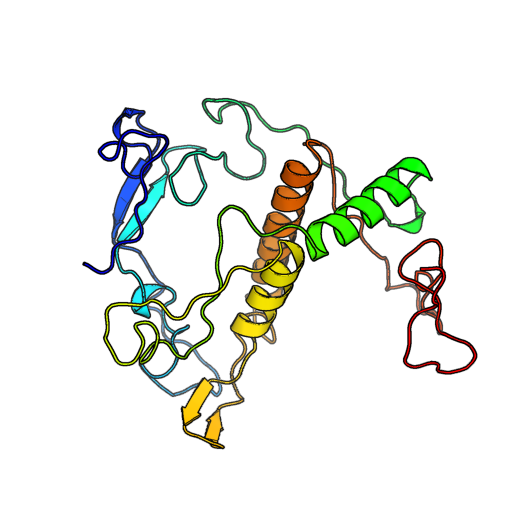72 2.313 -5.266 1.00 98.81 188 LEU A O 1
ATOM 1518 N N . LEU A 1 189 ? -0.162 2.207 -5.380 1.00 98.38 189 LEU A N 1
ATOM 1519 C CA . LEU A 1 189 ? -0.372 3.567 -4.863 1.00 98.38 189 LEU A CA 1
ATOM 1520 C C . LEU A 1 189 ? 0.092 3.716 -3.407 1.00 98.38 189 LEU A C 1
ATOM 1522 O O . LEU A 1 189 ? 0.621 4.767 -3.047 1.00 98.38 189 LEU A O 1
ATOM 1526 N N . LEU A 1 190 ? -0.097 2.685 -2.577 1.00 98.38 190 LEU A N 1
ATOM 1527 C CA . LEU A 1 190 ? 0.423 2.670 -1.208 1.00 98.38 190 LEU A CA 1
ATOM 1528 C C . LEU A 1 190 ? 1.954 2.703 -1.206 1.00 98.38 190 LEU A C 1
ATOM 1530 O O . LEU A 1 190 ? 2.517 3.626 -0.621 1.00 98.38 190 LEU A O 1
ATOM 1534 N N . LEU A 1 191 ? 2.601 1.784 -1.936 1.00 98.81 191 LEU A N 1
ATOM 1535 C CA . LEU A 1 191 ? 4.064 1.736 -2.027 1.00 98.81 191 LEU A CA 1
ATOM 1536 C C . LEU A 1 191 ? 4.647 3.061 -2.531 1.00 98.81 191 LEU A C 1
ATOM 1538 O O . LEU A 1 191 ? 5.574 3.589 -1.931 1.00 98.81 191 LEU A O 1
ATOM 1542 N N . GLU A 1 192 ? 4.087 3.630 -3.602 1.00 98.69 192 GLU A N 1
ATOM 1543 C CA . GLU A 1 192 ? 4.552 4.905 -4.160 1.00 98.69 192 GLU A CA 1
ATOM 1544 C C . GLU A 1 192 ? 4.493 6.035 -3.123 1.00 98.69 192 GLU A C 1
ATOM 1546 O O . GLU A 1 192 ? 5.449 6.797 -2.995 1.00 98.69 192 GLU A O 1
ATOM 1551 N N . ARG A 1 193 ? 3.415 6.124 -2.332 1.00 97.94 193 ARG A N 1
ATOM 1552 C CA . ARG A 1 193 ? 3.300 7.131 -1.267 1.00 97.94 193 ARG A CA 1
ATOM 1553 C C . ARG A 1 193 ? 4.290 6.891 -0.128 1.00 97.94 193 ARG A C 1
ATOM 1555 O O . ARG A 1 193 ? 4.851 7.857 0.388 1.00 97.94 193 ARG A O 1
ATOM 1562 N N . ASP A 1 194 ? 4.499 5.641 0.273 1.00 98.69 194 ASP A N 1
ATOM 1563 C CA . ASP A 1 194 ? 5.446 5.318 1.343 1.00 98.69 194 ASP A CA 1
ATOM 1564 C C . ASP A 1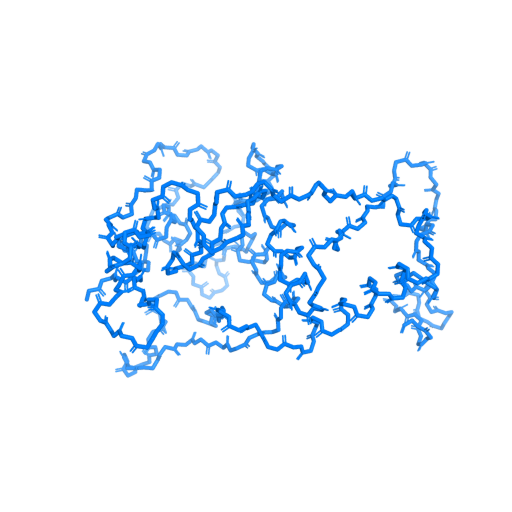 194 ? 6.888 5.626 0.909 1.00 98.69 194 ASP A C 1
ATOM 1566 O O . ASP A 1 194 ? 7.649 6.201 1.687 1.00 98.69 194 ASP A O 1
ATOM 1570 N N . LEU A 1 195 ? 7.234 5.371 -0.359 1.00 98.75 195 LEU A N 1
ATOM 1571 C CA . LEU A 1 195 ? 8.519 5.766 -0.943 1.00 98.75 195 LEU A CA 1
ATOM 1572 C C . LEU A 1 195 ? 8.666 7.289 -1.047 1.00 98.75 195 LEU A C 1
ATOM 1574 O O . LEU A 1 195 ? 9.690 7.816 -0.620 1.00 98.75 195 LEU A O 1
ATOM 1578 N N . GLN A 1 196 ? 7.639 8.009 -1.524 1.00 97.81 196 GLN A N 1
ATOM 1579 C CA . GLN A 1 196 ? 7.626 9.483 -1.555 1.00 97.81 196 GLN A CA 1
ATOM 1580 C C . GLN A 1 196 ? 7.934 10.075 -0.171 1.00 97.81 196 GLN A C 1
ATOM 1582 O O . GLN A 1 196 ? 8.750 10.990 -0.055 1.00 97.81 196 GLN A O 1
ATOM 1587 N N . ARG A 1 197 ? 7.321 9.523 0.886 1.00 97.62 197 ARG A N 1
ATOM 1588 C CA . ARG A 1 197 ? 7.570 9.926 2.279 1.00 97.62 197 ARG A CA 1
ATOM 1589 C C . ARG A 1 197 ? 8.976 9.564 2.746 1.00 97.62 197 ARG A C 1
ATOM 1591 O O . ARG A 1 197 ? 9.638 10.406 3.344 1.00 97.62 197 ARG A O 1
ATOM 1598 N N . LEU A 1 198 ? 9.431 8.342 2.464 1.00 98.56 198 LEU A N 1
ATOM 1599 C CA . LEU A 1 198 ? 10.747 7.839 2.868 1.00 98.56 198 LEU A CA 1
ATOM 1600 C C . LEU A 1 198 ? 11.896 8.710 2.343 1.00 98.56 198 LEU A C 1
ATOM 1602 O O . LEU A 1 198 ? 12.890 8.922 3.044 1.00 98.56 198 LEU A O 1
ATOM 1606 N N . ILE A 1 199 ? 11.773 9.196 1.107 1.00 98.25 199 ILE A N 1
ATOM 1607 C CA . ILE A 1 199 ? 12.816 10.002 0.461 1.00 98.25 199 ILE A CA 1
ATOM 1608 C C . ILE A 1 199 ? 12.524 11.508 0.490 1.00 98.25 199 ILE A C 1
ATOM 1610 O O . ILE A 1 199 ? 13.362 12.291 0.057 1.00 98.25 199 ILE A O 1
ATOM 1614 N N . GLY A 1 200 ? 11.356 11.925 0.991 1.00 97.00 200 GLY A N 1
ATOM 1615 C CA . GLY A 1 200 ? 10.952 13.332 1.031 1.00 97.00 200 GLY A CA 1
ATOM 1616 C C . GLY A 1 200 ? 10.742 13.961 -0.353 1.00 97.00 200 GLY A C 1
ATOM 1617 O O . GLY A 1 200 ? 10.907 15.169 -0.501 1.00 97.00 200 GLY A O 1
ATOM 1618 N N . ASN A 1 201 ? 10.393 13.163 -1.367 1.00 96.44 201 ASN A N 1
ATOM 1619 C CA . ASN A 1 201 ? 10.161 13.630 -2.735 1.00 96.44 201 ASN A CA 1
ATOM 1620 C C . ASN A 1 201 ? 8.727 13.324 -3.170 1.00 96.44 201 ASN A C 1
ATOM 1622 O O . ASN A 1 201 ? 8.422 12.227 -3.630 1.00 96.44 201 ASN A O 1
ATOM 1626 N N . ASP A 1 202 ? 7.850 14.322 -3.092 1.00 93.94 202 ASP A N 1
ATOM 1627 C CA . ASP A 1 202 ? 6.448 14.188 -3.495 1.00 93.94 202 ASP A CA 1
ATOM 1628 C C . ASP A 1 202 ? 6.243 13.962 -5.003 1.00 93.94 202 ASP A C 1
ATOM 1630 O O . ASP A 1 202 ? 5.156 13.535 -5.403 1.00 93.94 202 ASP A O 1
ATOM 1634 N N . SER A 1 203 ? 7.263 14.229 -5.824 1.00 94.31 203 SER A N 1
ATOM 1635 C CA . SER A 1 203 ? 7.239 14.047 -7.280 1.00 94.31 203 SER A CA 1
ATOM 1636 C C . SER A 1 203 ? 7.745 12.671 -7.727 1.00 94.31 203 SER A C 1
ATOM 1638 O O . SER A 1 203 ? 7.726 12.386 -8.922 1.00 94.31 203 SER A O 1
ATOM 1640 N N . PHE A 1 204 ? 8.200 11.821 -6.799 1.00 97.31 204 PHE A N 1
ATOM 1641 C CA . PHE A 1 204 ? 8.651 10.464 -7.110 1.00 97.31 204 PHE A CA 1
ATOM 1642 C C . PHE A 1 204 ? 7.511 9.605 -7.672 1.00 97.31 204 PHE A C 1
ATOM 1644 O O . PHE A 1 204 ? 6.405 9.606 -7.126 1.00 97.31 204 PHE A O 1
ATOM 1651 N N . ALA A 1 205 ? 7.803 8.840 -8.724 1.00 97.75 205 ALA A N 1
ATOM 1652 C CA . ALA A 1 205 ? 6.887 7.908 -9.373 1.00 97.75 205 ALA A CA 1
ATOM 1653 C C . ALA A 1 205 ? 7.499 6.512 -9.429 1.00 97.75 205 ALA A C 1
ATOM 1655 O O . ALA A 1 205 ? 8.679 6.378 -9.751 1.00 97.75 205 ALA A O 1
ATOM 1656 N N . LEU A 1 206 ? 6.684 5.474 -9.251 1.00 98.62 206 LEU A N 1
ATOM 1657 C CA . LEU A 1 206 ? 7.108 4.125 -9.622 1.00 98.62 206 LEU A CA 1
ATOM 1658 C C . LEU A 1 206 ? 7.256 4.035 -11.156 1.00 98.62 206 LEU A C 1
ATOM 1660 O O . LEU A 1 206 ? 6.279 4.313 -11.863 1.00 98.62 206 LEU A O 1
ATOM 1664 N N . PRO A 1 207 ? 8.425 3.643 -11.699 1.00 98.56 207 PRO A N 1
ATOM 1665 C CA . PRO A 1 207 ? 8.554 3.353 -13.119 1.00 98.56 207 PRO A CA 1
ATOM 1666 C C . PRO A 1 207 ? 7.787 2.074 -13.477 1.00 98.56 207 PRO A C 1
ATOM 1668 O O . PRO A 1 207 ? 7.394 1.289 -12.610 1.00 98.56 207 PRO A O 1
ATOM 1671 N N . TYR A 1 208 ? 7.581 1.849 -14.772 1.00 98.62 208 TYR A N 1
ATOM 1672 C CA . TYR A 1 208 ? 7.048 0.592 -15.288 1.00 98.62 208 TYR A CA 1
ATOM 1673 C C . TYR A 1 208 ? 8.067 -0.117 -16.176 1.00 98.62 208 TYR A C 1
ATOM 1675 O O . TYR A 1 208 ? 8.930 0.503 -16.795 1.00 98.62 208 TYR A O 1
ATOM 1683 N N . TRP A 1 209 ? 7.918 -1.434 -16.277 1.00 98.25 209 TRP A N 1
ATOM 1684 C CA . TRP A 1 209 ? 8.625 -2.249 -17.254 1.00 98.25 209 TRP A CA 1
ATOM 1685 C C . TRP A 1 209 ? 7.666 -2.649 -18.372 1.00 98.25 209 TRP A C 1
ATOM 1687 O O . TRP A 1 209 ? 6.669 -3.337 -18.138 1.00 98.25 209 TRP A O 1
ATOM 1697 N N . ASN A 1 210 ? 7.963 -2.227 -19.602 1.00 97.62 210 ASN A N 1
ATOM 1698 C CA . ASN A 1 210 ? 7.273 -2.745 -20.773 1.00 97.62 210 ASN A CA 1
ATOM 1699 C C . ASN A 1 210 ? 7.789 -4.152 -21.117 1.00 97.62 210 ASN A C 1
ATOM 1701 O O . ASN A 1 210 ? 8.705 -4.311 -21.926 1.00 97.62 210 ASN A O 1
ATOM 1705 N N . PHE A 1 211 ? 7.169 -5.168 -20.518 1.00 96.62 211 PHE A N 1
ATOM 1706 C CA . PHE A 1 211 ? 7.476 -6.577 -20.773 1.00 96.62 211 PHE A CA 1
ATOM 1707 C C . PHE A 1 211 ? 6.899 -7.100 -22.103 1.00 96.62 211 PHE A C 1
ATOM 1709 O O . PHE A 1 211 ? 7.285 -8.169 -22.574 1.00 96.62 211 PHE A O 1
ATOM 1716 N N . ALA A 1 212 ? 5.990 -6.363 -22.752 1.00 96.38 212 ALA A N 1
ATOM 1717 C CA . ALA A 1 212 ? 5.282 -6.792 -23.962 1.00 96.38 212 ALA A CA 1
ATOM 1718 C C . ALA A 1 212 ? 6.117 -6.597 -25.246 1.00 96.38 212 ALA A C 1
ATOM 1720 O O . ALA A 1 212 ? 5.642 -6.048 -26.239 1.00 96.38 212 ALA A O 1
ATOM 1721 N N . LYS A 1 213 ? 7.382 -7.038 -25.225 1.00 93.56 213 LYS A N 1
ATOM 1722 C CA . LYS A 1 213 ? 8.342 -6.880 -26.337 1.00 93.56 213 LYS A CA 1
ATOM 1723 C C . LYS A 1 213 ? 8.601 -8.162 -27.133 1.00 93.56 213 LYS A C 1
ATOM 1725 O O . LYS A 1 213 ? 9.331 -8.109 -28.117 1.00 93.56 213 LYS A O 1
ATOM 1730 N N . GLY A 1 214 ? 8.054 -9.304 -26.707 1.00 92.50 214 GLY A N 1
ATOM 1731 C CA . GLY A 1 214 ? 8.275 -10.598 -27.371 1.00 92.50 214 GLY A CA 1
ATOM 1732 C C . GLY A 1 214 ? 9.743 -11.044 -27.385 1.00 92.50 214 GLY A C 1
ATOM 1733 O O . GLY A 1 214 ? 10.158 -11.754 -28.296 1.00 92.50 214 GLY A O 1
ATOM 1734 N N . ARG A 1 215 ? 10.545 -10.580 -26.418 1.00 91.94 215 ARG A N 1
ATOM 1735 C CA . ARG A 1 215 ? 11.956 -10.955 -26.274 1.00 91.94 215 ARG A CA 1
ATOM 1736 C C . ARG A 1 215 ? 12.080 -12.265 -25.500 1.00 91.94 215 ARG A C 1
ATOM 1738 O O . ARG A 1 215 ? 11.265 -12.543 -24.62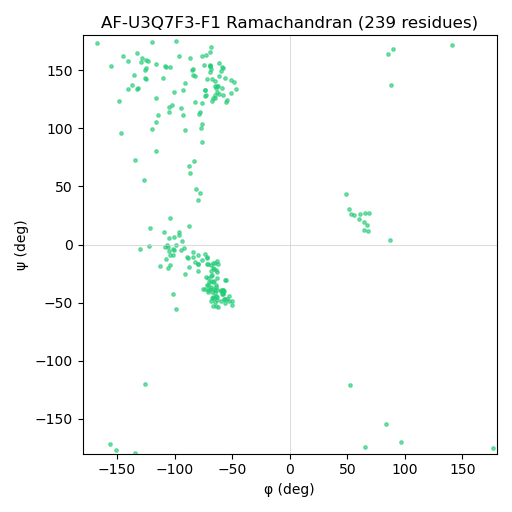7 1.00 91.94 215 ARG A O 1
ATOM 1745 N N . ASN A 1 216 ? 13.141 -13.013 -25.792 1.00 93.12 216 ASN A N 1
ATOM 1746 C CA . ASN A 1 216 ? 13.494 -14.237 -25.065 1.00 93.12 216 ASN A CA 1
ATOM 1747 C C . ASN A 1 216 ? 14.298 -13.966 -23.784 1.00 93.12 216 ASN A C 1
ATOM 1749 O O . ASN A 1 216 ? 14.560 -14.888 -23.022 1.00 93.12 216 ASN A O 1
ATOM 1753 N N . GLU A 1 217 ? 14.696 -12.716 -23.555 1.00 92.38 217 GLU A N 1
ATOM 1754 C CA . GLU A 1 217 ? 15.538 -12.304 -22.435 1.00 92.38 217 GLU A CA 1
ATOM 1755 C C . GLU A 1 217 ? 14.873 -11.172 -21.648 1.00 92.38 217 GLU A C 1
ATOM 1757 O O . GLU A 1 217 ? 14.140 -10.345 -22.204 1.00 92.38 217 GLU A O 1
ATOM 1762 N N . CYS A 1 218 ? 15.162 -11.129 -20.348 1.00 94.62 218 CYS A N 1
ATOM 1763 C CA . CYS A 1 218 ? 14.755 -10.052 -19.456 1.00 94.62 218 CYS A CA 1
ATOM 1764 C C . CYS A 1 218 ? 15.636 -8.818 -19.692 1.00 94.62 218 CYS A C 1
ATOM 1766 O O . CYS A 1 218 ? 16.771 -8.752 -19.229 1.00 94.62 218 CYS A O 1
ATOM 1768 N N . ASP A 1 219 ? 15.107 -7.812 -20.388 1.00 95.69 219 ASP A N 1
ATOM 1769 C CA . ASP A 1 219 ? 15.870 -6.608 -20.741 1.00 95.69 219 ASP A CA 1
ATOM 1770 C C . ASP A 1 219 ? 16.130 -5.654 -19.562 1.00 95.69 219 ASP A C 1
ATOM 1772 O O . ASP A 1 219 ? 16.905 -4.715 -19.709 1.00 95.69 219 ASP A O 1
ATOM 1776 N N . ILE A 1 220 ? 15.519 -5.902 -18.402 1.00 97.19 220 ILE A N 1
ATOM 1777 C CA . ILE A 1 220 ? 15.750 -5.164 -17.151 1.00 97.19 220 ILE A CA 1
ATOM 1778 C C . ILE A 1 220 ? 16.655 -5.910 -16.160 1.00 97.19 220 ILE A C 1
ATOM 1780 O O . ILE A 1 220 ? 16.967 -5.370 -15.100 1.00 97.19 220 ILE A O 1
ATOM 1784 N N . CYS A 1 221 ? 17.055 -7.143 -16.477 1.00 96.62 221 CYS A N 1
ATOM 1785 C CA . CYS A 1 221 ? 17.895 -7.973 -15.618 1.00 96.62 221 CYS A CA 1
ATOM 1786 C C . CYS A 1 221 ? 19.374 -7.681 -15.907 1.00 96.62 221 CYS A C 1
ATOM 1788 O O . CYS A 1 221 ? 20.094 -8.497 -16.484 1.00 96.62 221 CYS A O 1
ATOM 1790 N N . THR A 1 222 ? 19.802 -6.466 -15.562 1.00 96.44 222 THR A N 1
ATOM 1791 C CA . THR A 1 222 ? 21.194 -6.005 -15.635 1.00 96.44 222 THR A CA 1
ATOM 1792 C C . THR A 1 222 ? 21.597 -5.391 -14.301 1.00 96.44 222 THR A C 1
ATOM 1794 O O . THR A 1 222 ? 20.740 -4.906 -13.567 1.00 96.44 222 THR A O 1
ATOM 1797 N N . ASP A 1 223 ? 22.895 -5.340 -14.003 1.00 95.69 223 ASP A N 1
ATOM 1798 C CA . ASP A 1 223 ? 23.403 -4.774 -12.738 1.00 95.69 223 ASP A CA 1
ATOM 1799 C C . ASP A 1 223 ? 23.140 -3.266 -12.594 1.00 95.69 223 ASP A C 1
ATOM 1801 O O . ASP A 1 223 ? 23.217 -2.728 -11.501 1.00 95.69 223 ASP A O 1
ATOM 1805 N N . GLN A 1 224 ? 22.797 -2.559 -13.678 1.00 94.75 224 GLN A N 1
ATOM 1806 C CA . GLN A 1 224 ? 22.332 -1.169 -13.574 1.00 94.75 224 GLN A CA 1
ATOM 1807 C C . GLN A 1 224 ? 20.833 -1.050 -13.257 1.00 94.75 224 GLN A C 1
ATOM 1809 O O . GLN A 1 224 ? 20.349 0.065 -13.059 1.00 94.75 224 GLN A O 1
ATOM 1814 N N . LEU A 1 225 ? 20.090 -2.155 -13.320 1.00 96.44 225 LEU A N 1
ATOM 1815 C CA . LEU A 1 225 ? 18.647 -2.222 -13.123 1.00 96.44 225 LEU A CA 1
ATOM 1816 C C . LEU A 1 225 ? 18.315 -3.252 -12.030 1.00 96.44 225 LEU A C 1
ATOM 1818 O O . LEU A 1 225 ? 18.730 -3.083 -10.894 1.00 96.44 225 LEU A O 1
ATOM 1822 N N . PHE A 1 226 ? 17.545 -4.297 -12.334 1.00 96.38 226 PHE A N 1
ATOM 1823 C CA . PHE A 1 226 ? 17.053 -5.255 -11.333 1.00 96.38 226 PHE A CA 1
ATOM 1824 C C . PHE A 1 226 ? 18.022 -6.423 -11.067 1.00 96.38 226 PHE A C 1
ATOM 1826 O O . PHE A 1 226 ? 17.619 -7.437 -10.498 1.00 96.38 226 PHE A O 1
ATOM 1833 N N . GLY A 1 227 ? 19.277 -6.273 -11.490 1.00 96.62 227 GLY A N 1
ATOM 1834 C CA . GLY A 1 227 ? 20.355 -7.237 -11.321 1.00 96.62 227 GLY A CA 1
ATOM 1835 C C . GLY A 1 227 ? 20.435 -8.272 -12.442 1.00 96.62 227 GLY A C 1
ATOM 1836 O O . GLY A 1 227 ? 19.421 -8.789 -12.921 1.00 96.62 227 GLY A O 1
ATOM 1837 N N . ALA A 1 228 ? 21.656 -8.570 -12.894 1.00 96.69 228 ALA A N 1
ATOM 1838 C CA . ALA A 1 228 ? 21.898 -9.656 -13.838 1.00 96.69 228 ALA A CA 1
ATOM 1839 C C . ALA A 1 228 ? 21.844 -11.027 -13.148 1.00 96.69 228 ALA A C 1
ATOM 1841 O O . ALA A 1 228 ? 21.973 -11.137 -11.930 1.00 96.69 228 ALA A O 1
ATOM 1842 N N . SER A 1 229 ? 21.691 -12.090 -13.937 1.00 95.62 229 SER A N 1
ATOM 1843 C CA . SER A 1 229 ? 21.855 -13.464 -13.449 1.00 95.62 229 SER A CA 1
ATOM 1844 C C . SER A 1 229 ? 23.333 -13.761 -13.173 1.00 95.62 229 SER A C 1
ATOM 1846 O O . SER A 1 229 ? 24.217 -13.306 -13.908 1.00 95.62 229 SER A O 1
ATOM 1848 N N . ARG A 1 230 ? 23.613 -14.525 -12.115 1.00 95.00 230 ARG A N 1
ATOM 1849 C CA . ARG A 1 230 ? 24.978 -14.934 -11.772 1.00 95.00 230 ARG A CA 1
ATOM 1850 C C . ARG A 1 230 ? 25.509 -16.014 -12.723 1.00 95.00 230 ARG A C 1
ATOM 1852 O O . ARG A 1 230 ? 24.830 -17.014 -12.938 1.00 95.00 230 ARG A O 1
ATOM 1859 N N . PRO A 1 231 ? 26.747 -15.880 -13.246 1.00 92.38 231 PRO A N 1
ATOM 1860 C CA . PRO A 1 231 ? 27.335 -16.899 -14.119 1.00 92.38 231 PRO A CA 1
ATOM 1861 C C . PRO A 1 231 ? 27.557 -18.261 -13.448 1.00 92.38 231 PRO A C 1
ATOM 1863 O O . PRO A 1 231 ? 27.573 -19.279 -14.135 1.00 92.38 231 PRO A O 1
ATOM 1866 N N . ASP A 1 232 ? 27.778 -18.276 -12.132 1.00 94.75 232 ASP A N 1
ATOM 1867 C CA . ASP A 1 232 ? 28.069 -19.480 -11.349 1.00 94.75 232 ASP A CA 1
ATOM 1868 C C . ASP A 1 232 ? 26.817 -20.154 -10.769 1.00 94.75 232 ASP A C 1
ATOM 1870 O O . ASP A 1 232 ? 26.825 -21.364 -10.554 1.00 94.75 232 ASP A O 1
ATOM 1874 N N . ASP A 1 233 ? 25.746 -19.388 -10.560 1.00 94.81 233 ASP A N 1
ATOM 1875 C CA . ASP A 1 233 ? 24.441 -19.884 -10.126 1.00 94.81 233 ASP A CA 1
ATOM 1876 C C . ASP A 1 233 ? 23.322 -19.035 -10.757 1.00 94.81 233 ASP A C 1
ATOM 1878 O O . ASP A 1 233 ? 22.984 -17.970 -10.230 1.00 94.81 233 ASP A O 1
ATOM 1882 N N . PRO A 1 234 ? 22.737 -19.480 -11.885 1.00 91.75 234 PRO A N 1
ATOM 1883 C CA . PRO A 1 234 ? 21.745 -18.692 -12.608 1.00 91.75 234 PRO A CA 1
ATOM 1884 C C . PRO A 1 234 ? 20.449 -18.401 -11.835 1.00 91.75 234 PRO A C 1
ATOM 1886 O O . PRO A 1 234 ? 19.687 -17.531 -12.266 1.00 91.75 234 PRO A O 1
ATOM 1889 N N . GLU A 1 235 ? 20.191 -19.097 -10.718 1.00 94.75 235 GLU A N 1
ATOM 1890 C CA . GLU A 1 235 ? 19.035 -18.853 -9.840 1.00 94.75 235 GLU A CA 1
ATOM 1891 C C . GLU A 1 235 ? 19.242 -17.649 -8.900 1.00 94.75 235 GLU A C 1
ATOM 1893 O O . GLU A 1 235 ? 18.296 -17.198 -8.247 1.00 94.75 235 GLU A O 1
ATOM 1898 N N . LEU A 1 236 ? 20.460 -17.097 -8.845 1.00 96.56 236 LEU A N 1
ATOM 1899 C CA . LEU A 1 236 ? 20.822 -15.954 -8.013 1.00 96.56 236 LEU A CA 1
ATOM 1900 C C . LEU A 1 236 ? 21.058 -14.677 -8.833 1.00 96.56 236 LEU A C 1
ATOM 1902 O O . LEU A 1 236 ? 21.459 -14.699 -9.999 1.00 96.56 236 LEU A O 1
ATOM 1906 N N . ILE A 1 237 ? 20.854 -13.539 -8.169 1.00 97.19 237 ILE A N 1
ATOM 1907 C CA . ILE A 1 237 ? 21.159 -12.205 -8.698 1.00 97.19 237 ILE A CA 1
ATOM 1908 C C . ILE A 1 237 ? 22.653 -11.902 -8.507 1.00 97.19 237 ILE A C 1
ATOM 1910 O O . ILE A 1 237 ? 23.265 -12.329 -7.522 1.00 97.19 237 ILE A O 1
ATOM 1914 N N . SER A 1 238 ? 23.240 -11.182 -9.465 1.00 96.56 238 SER A N 1
ATOM 1915 C CA . SER A 1 238 ? 24.612 -10.667 -9.444 1.00 96.56 238 SER A CA 1
ATOM 1916 C C . SER A 1 238 ? 24.937 -9.960 -8.131 1.00 96.56 238 SER A C 1
ATOM 1918 O O . SER A 1 238 ? 24.133 -9.200 -7.603 1.00 96.56 238 SER A O 1
ATOM 1920 N N . LEU A 1 239 ? 26.154 -10.171 -7.625 1.00 94.25 239 LEU A N 1
ATOM 1921 C CA . LEU A 1 239 ? 26.646 -9.508 -6.411 1.00 94.25 239 LEU A CA 1
ATOM 1922 C C . LEU A 1 239 ? 26.945 -8.014 -6.615 1.00 94.25 239 LEU A C 1
ATOM 1924 O O . LEU A 1 239 ? 27.211 -7.318 -5.641 1.00 94.25 239 LEU A O 1
ATOM 1928 N N . ASN A 1 240 ? 26.946 -7.545 -7.865 1.00 92.56 240 ASN A N 1
ATOM 1929 C CA . ASN A 1 240 ? 27.159 -6.140 -8.215 1.00 92.56 240 ASN A CA 1
ATOM 1930 C C . ASN A 1 240 ? 25.843 -5.355 -8.355 1.00 92.56 240 ASN A C 1
ATOM 1932 O O . ASN A 1 240 ? 25.891 -4.198 -8.774 1.00 92.56 240 ASN A O 1
ATOM 1936 N N . SER A 1 241 ? 24.702 -5.997 -8.082 1.00 87.38 241 SER A N 1
ATOM 1937 C CA . SER A 1 241 ? 23.373 -5.384 -8.100 1.00 87.38 241 SER A CA 1
ATOM 1938 C C . SER A 1 241 ? 22.987 -4.789 -6.754 1.00 87.38 241 SER A C 1
ATOM 1940 O O . SER A 1 241 ? 23.474 -5.286 -5.713 1.00 87.38 241 SER A O 1
#

InterPro domains:
  IPR002227 Tyrosinase copper-binding domain [PF00264] (145-233)
  IPR002227 Tyrosinase copper-binding domain [PS00497] (175-192)
  IPR008922 Di-copper centre-containing domain superfamily [G3DSA:1.10.1280.10] (77-237)
  IPR008922 Di-copper centre-containing domain superfamily [SSF48056] (46-237)
  IPR050316 Tyrosinase and Hemocyanin [PTHR11474] (36-213)

Nearest PDB structures (foldseek):
  9ey8-assembly4_DA  TM=9.814E-01  e=3.939E-27  Homo sapiens
  5m8r-assembly1_A  TM=9.805E-01  e=1.044E-26  Homo sapiens

Foldseek 3Di:
DLEQFAADPDDRVNTLPVVVQFWDKDFDDFDDDDDDFDPPDPPQFCPVSPPVLRHGIFIDTPDQFDDRSSCHGHPQFDDRVSPHGQPDADAAALVPDDLVLLCLQVVLVVCQQVAWDPPDWAAPDGSVCQCHPVNPRGRIGIGGNVVVLVVVQCSQQDFRDPDPPDTHRRHGRQDPDPNVVVVVVVSLVSSQVSSCVSVVNSNRDHYDHPPVPPDPDDPQCPLSGPAHADPVHRVDGDPSD

Mean predicted aligned error: 3.81 Å

Radius of gyration: 20.85 Å; Cα contacts (8 Å, |Δi|>4): 348; chains: 1; bounding box: 52×51×55 Å

Solvent-accessible surface area (backbone atoms only — not comparable to full-atom values): 14121 Å² total; per-residue (Å²): 132,49,63,52,46,46,41,39,78,88,48,75,84,19,30,4,19,39,84,75,65,24,19,36,68,38,74,61,87,49,79,80,75,85,83,79,75,82,64,80,81,74,94,71,51,68,68,58,52,51,56,55,71,68,34,47,26,31,41,46,45,38,93,41,30,19,65,73,20,20,80,38,43,34,93,62,32,30,71,96,82,21,79,41,73,42,78,87,61,70,64,43,49,60,90,72,48,51,73,66,58,45,50,52,51,53,53,47,52,55,50,27,54,71,38,66,35,91,87,54,67,44,74,78,47,59,80,92,46,27,32,45,95,85,62,79,50,68,38,58,41,84,37,18,42,46,49,46,58,50,45,56,51,50,67,39,52,50,57,41,77,75,51,92,96,44,67,46,70,69,50,55,73,46,47,100,51,88,48,28,66,59,44,52,52,51,54,50,54,50,51,37,51,54,46,19,61,75,72,71,35,88,69,57,51,63,59,42,79,84,76,90,68,86,64,98,64,70,90,54,46,32,52,94,58,79,16,20,65,24,95,92,44,70,93,40,67,30,88,77,77

Organism: Strix aluco (NCBI:txid111821)

Secondary structure (DSSP, 8-state):
--EE-PBSSS-TT-BTTGGGTSEEEEE-----SPP-SS----S-STTTTTTTTT-SEEEEE-TTEESTTS-EE-TTEESTTS-EEPPPP---BGGG--HHHHHHHHHHHHHHHHSEEEEEEEE-S-GGGTTTTTSSS--EEEEEHHHHHHHHHHHHHSPEE-STT-EE-S--SSSSSTHHHHHHHHHHHHHHHHHHHHHT-TT----B---TT--SS-TT-STTTT-PBPSS-TTSB-TT-

pLDDT: mean 95.99, std 3.16, range [78.0, 98.94]